Protein AF-A0A564YIM7-F1 (afdb_monomer_lite)

Sequence (352 aa):
MTEHQEQEQQQTVLVWHGPSPYLSLKIRPSIPTDAFWNLPVVYARRDLSQEVEDDGVYEIPLLLAAPMYVLLKKHEADLAKDATDGSFISEIEFPTRMKPSRTRNLDYIYNRLKDAPTLKACEAILHPLPTRLVFEVLVLIVQQMRLNFKMSSALTEFMIKVDFSAPYLWNSAAGRENEFKKYAEDRNLSEDDLIIRLSNKVADIWAVDLENTVEKPTEKLMFRFIMANLTRIVGSYFRALNNQFQNDRYLSIKVNKDPNSRTNSRMQVLGLKFGRFLVTLDEGCLKNKFKESESFYHYQHTLPANVIKSLLLLNTPEMFKPSPKTAEYIFHDKEGCNFENPECVCQHKNME

Foldseek 3Di:
DDDDDDDDPPPPPPDDPDDDPDQPPPCDPDQDLVLLLPDFQQELDPLCFPPPPDDNSAPADLLQSLLLNLLLVQQVVLCVPPQLCSHVLLVDDDDLPCPVPPDPDLVVLSVQSSPQPGSVSNCVSPVVDPSNSSVVNNLVVLQVVLLAQEADLVLLVLLLQDFLLALPCRPVVLVDDDPLVCVCVVVVHDPVLSVQLSLLLNLVSLLVSLVPTPGDSNSSRNLLHVLLSLLVSLQSSLCSVCVPDDPDLQSLSVVSNDCPDPSVVSLLSVLSSNQSRSHAYDLVSLCVSPNVDPVSVVCRRRSSSSSSSSSSSSSQSLSSRSNRDSVRRRDWPDPPPVVPDCPTSNNPSPPD

Organism: Hymenolepis diminuta (NCBI:txid6216)

Secondary structure (DSSP, 8-state):
-----------------SSPP------PPPPPHHHHTTPPP----TTTTS--SS-------HHHHHHHHHHHHHHHHHHHHHGGGGSGGGG----SS----S-TTHHHHHHHHHT--SHHHHHHHHTTS-HHHHHHHHHHHHHHH---EEPPHHHHHHHHH--TT-TTS--GGG--S-HHHHHHHHTT--HHHHHHHHHHHHHHHHHHHHHHSSS-HHHHHHHHHHHHHHHHHHHHHHHHH-TTS-S-TTHHHHHH--TTSHHHHHHHHHHHHHHHHHEE--HHHHHHHH-SSHHHHHHHHHHHHHHHHHHHHTT-GGGGSSS--HHHHS--SSTT-TTT-TTSTTT-----

Structure (mmCIF, N/CA/C/O backbone):
data_AF-A0A564YIM7-F1
#
_entry.id   AF-A0A564YIM7-F1
#
loop_
_atom_site.group_PDB
_atom_site.id
_atom_site.type_symbol
_atom_site.label_atom_id
_atom_site.label_alt_id
_atom_site.label_comp_id
_atom_site.label_asym_id
_atom_site.label_entity_id
_atom_site.label_seq_id
_atom_site.pdbx_PDB_ins_code
_atom_site.Cartn_x
_atom_site.Cartn_y
_atom_site.Cartn_z
_atom_site.occupancy
_atom_site.B_iso_or_equiv
_atom_site.auth_seq_id
_atom_site.auth_comp_id
_atom_site.auth_asym_id
_atom_site.auth_atom_id
_atom_site.pdbx_PDB_model_num
ATOM 1 N N . MET A 1 1 ? 2.217 61.325 -23.313 1.00 34.97 1 MET A N 1
ATOM 2 C CA . MET A 1 1 ? 1.254 60.686 -24.226 1.00 34.97 1 MET A CA 1
ATOM 3 C C . MET A 1 1 ? 1.890 59.391 -24.680 1.00 34.97 1 MET A C 1
ATOM 5 O O . MET A 1 1 ? 2.863 59.452 -25.415 1.00 34.97 1 MET A O 1
ATOM 9 N N . THR A 1 2 ? 1.649 58.330 -23.905 1.00 35.31 2 THR A N 1
ATOM 10 C CA . THR A 1 2 ? 0.640 57.269 -24.176 1.00 35.31 2 THR A CA 1
ATOM 11 C C . THR A 1 2 ? 1.278 56.209 -25.077 1.00 35.31 2 THR A C 1
ATOM 13 O O . THR A 1 2 ? 1.932 56.560 -26.044 1.00 35.31 2 THR A O 1
ATOM 16 N N . GLU A 1 3 ? 1.191 54.908 -24.856 1.00 31.69 3 GLU A N 1
ATOM 17 C CA . GLU A 1 3 ? 0.488 54.084 -23.879 1.00 31.69 3 GLU A CA 1
ATOM 18 C C . GLU A 1 3 ? 0.987 52.649 -24.103 1.00 31.69 3 GLU A C 1
ATOM 20 O O . GLU A 1 3 ? 1.485 52.307 -25.177 1.00 31.69 3 GLU A O 1
ATOM 25 N N . HIS A 1 4 ? 0.845 51.826 -23.073 1.00 37.69 4 HIS A N 1
ATOM 26 C CA . HIS A 1 4 ? 0.956 50.377 -23.127 1.00 37.69 4 HIS A CA 1
ATOM 27 C C . HIS A 1 4 ? 0.117 49.765 -24.258 1.00 37.69 4 HIS A C 1
ATOM 29 O O . HIS A 1 4 ? -1.068 50.061 -24.365 1.00 37.69 4 HIS A O 1
ATOM 35 N N . GLN A 1 5 ? 0.687 48.814 -25.001 1.00 32.72 5 GLN A N 1
ATOM 36 C CA . GLN A 1 5 ? -0.088 47.681 -25.507 1.00 32.72 5 GLN A CA 1
ATOM 37 C C . GLN A 1 5 ? 0.659 46.384 -25.209 1.00 32.72 5 GLN A C 1
ATOM 39 O O . GLN A 1 5 ? 1.653 46.025 -25.838 1.00 32.72 5 GLN A O 1
ATOM 44 N N . GLU A 1 6 ? 0.156 45.735 -24.165 1.00 37.31 6 GLU A N 1
ATOM 45 C CA . GLU A 1 6 ? 0.316 44.328 -23.845 1.00 37.31 6 GLU A CA 1
ATOM 46 C C . GLU A 1 6 ? -0.056 43.492 -25.075 1.00 37.31 6 GLU A C 1
ATOM 48 O O . GLU A 1 6 ? -1.166 43.593 -25.594 1.00 37.31 6 GLU A O 1
ATOM 53 N N . GLN A 1 7 ? 0.858 42.645 -25.545 1.00 35.22 7 GLN A N 1
ATOM 54 C CA . GLN A 1 7 ? 0.460 41.469 -26.309 1.00 35.22 7 GLN A CA 1
ATOM 55 C C . GLN A 1 7 ? 0.543 40.270 -25.378 1.00 35.22 7 GLN A C 1
ATOM 57 O O . GLN A 1 7 ? 1.609 39.711 -25.118 1.00 35.22 7 GLN A O 1
ATOM 62 N N . GLU A 1 8 ? -0.631 39.934 -24.848 1.00 34.69 8 GLU A N 1
ATOM 63 C CA . GLU A 1 8 ? -0.958 38.675 -24.204 1.00 34.69 8 GLU A CA 1
ATOM 64 C C . GLU A 1 8 ? -0.429 37.505 -25.046 1.00 34.69 8 GLU A C 1
ATOM 66 O O . GLU A 1 8 ? -0.931 37.204 -26.131 1.00 34.69 8 GLU A O 1
ATOM 71 N N . GLN A 1 9 ? 0.572 36.791 -24.530 1.00 34.12 9 GLN A N 1
ATOM 72 C CA . GLN A 1 9 ? 0.768 35.401 -24.921 1.00 34.12 9 GLN A CA 1
ATOM 73 C C . GLN A 1 9 ? -0.409 34.609 -24.357 1.00 34.12 9 GLN A C 1
ATOM 75 O O . GLN A 1 9 ? -0.378 34.147 -23.216 1.00 34.12 9 GLN A O 1
ATOM 80 N N . GLN A 1 10 ? -1.458 34.460 -25.165 1.00 32.41 10 GLN A N 1
ATOM 81 C CA . GLN A 1 10 ? -2.468 33.434 -24.956 1.00 32.41 10 GLN A CA 1
ATOM 82 C C . GLN A 1 10 ? -1.756 32.078 -24.894 1.00 32.41 10 GLN A C 1
ATOM 84 O O . GLN A 1 10 ? -1.351 31.510 -25.911 1.00 32.41 10 GLN A O 1
ATOM 89 N N . GLN A 1 11 ? -1.591 31.560 -23.675 1.00 31.98 11 GLN A N 1
ATOM 90 C CA . GLN A 1 11 ? -1.390 30.140 -23.436 1.00 31.98 11 GLN A CA 1
ATOM 91 C C . GLN A 1 11 ? -2.581 29.417 -24.056 1.00 31.98 11 GLN A C 1
ATOM 93 O O . GLN A 1 11 ? -3.671 29.357 -23.490 1.00 31.98 11 GLN A O 1
ATOM 98 N N . THR A 1 12 ? -2.368 28.871 -25.245 1.00 28.47 12 THR A N 1
ATOM 99 C CA . THR A 1 12 ? -3.254 27.877 -25.829 1.00 28.47 12 THR A CA 1
ATOM 100 C C . THR A 1 12 ? -3.159 26.634 -24.952 1.00 28.47 12 THR A C 1
ATOM 102 O O . THR A 1 12 ? -2.290 25.780 -25.111 1.00 28.47 12 THR A O 1
ATOM 105 N N . VAL A 1 13 ? -4.045 26.558 -23.959 1.00 31.33 13 VAL A N 1
ATOM 106 C CA . VAL A 1 13 ? -4.365 25.308 -23.279 1.00 31.33 13 VAL A CA 1
ATOM 107 C C . VAL A 1 13 ? -4.901 24.387 -24.367 1.00 31.33 13 VAL A C 1
ATOM 109 O O . VAL A 1 13 ? -5.975 24.624 -24.914 1.00 31.33 13 VAL A O 1
ATOM 112 N N . LEU A 1 14 ? -4.121 23.371 -24.735 1.00 31.34 14 LEU A N 1
ATOM 113 C CA . LEU A 1 14 ? -4.560 22.315 -25.641 1.00 31.34 14 LEU A CA 1
ATOM 114 C C . LEU A 1 14 ? -5.671 21.518 -24.944 1.00 31.34 14 LEU A C 1
ATOM 116 O O . LEU A 1 14 ? -5.421 20.518 -24.273 1.00 31.34 14 LEU A O 1
ATOM 120 N N . VAL A 1 15 ? -6.906 21.997 -25.076 1.00 40.09 15 VAL A N 1
ATOM 121 C CA . VAL A 1 15 ? -8.116 21.256 -24.732 1.00 40.09 15 VAL A CA 1
ATOM 122 C C . VAL A 1 15 ? -8.378 20.286 -25.879 1.00 40.09 15 VAL A C 1
ATOM 124 O O . VAL A 1 15 ? -8.601 20.684 -27.021 1.00 40.09 15 VAL A O 1
ATOM 127 N N . TRP A 1 16 ? -8.295 18.990 -25.592 1.00 36.53 16 TRP A N 1
ATOM 128 C CA . TRP A 1 16 ? -8.628 17.952 -26.562 1.00 36.53 16 TRP A CA 1
ATOM 129 C C . TRP A 1 16 ? -10.138 17.972 -26.838 1.00 36.53 16 TRP A C 1
ATOM 131 O O . TRP A 1 16 ? -10.935 17.750 -25.930 1.00 36.53 16 TRP A O 1
ATOM 141 N N . HIS A 1 17 ? -10.525 18.235 -28.090 1.00 34.53 17 HIS A N 1
ATOM 142 C CA . HIS A 1 17 ? -11.925 18.297 -28.541 1.00 34.53 17 HIS A CA 1
ATOM 143 C C . HIS A 1 17 ? -12.407 17.018 -29.257 1.00 34.53 17 HIS A C 1
ATOM 145 O O . HIS A 1 17 ? -13.494 17.001 -29.828 1.00 34.53 17 HIS A O 1
ATOM 151 N N . GLY A 1 18 ? -11.613 15.943 -29.245 1.00 32.84 18 GLY A N 1
ATOM 152 C CA . GLY A 1 18 ? -12.014 14.645 -29.794 1.00 32.84 18 GLY A CA 1
ATOM 153 C C . GLY A 1 18 ? -12.708 13.751 -28.757 1.00 32.84 18 GLY A C 1
ATOM 154 O O . GLY A 1 18 ? -12.536 13.970 -27.554 1.00 32.84 18 GLY A O 1
ATOM 155 N N . PRO A 1 19 ? -13.447 12.705 -29.182 1.00 32.75 19 PRO A N 1
ATOM 156 C CA . PRO A 1 19 ? -13.881 11.654 -28.263 1.00 32.75 19 PRO A CA 1
ATOM 157 C C . PRO A 1 19 ? -12.663 11.075 -27.525 1.00 32.75 19 PRO A C 1
ATOM 159 O O . PRO A 1 19 ? -11.558 11.044 -28.079 1.00 32.75 19 PRO A O 1
ATOM 162 N N . SER A 1 20 ? -12.861 10.664 -26.265 1.00 36.16 20 SER A N 1
ATOM 163 C CA . SER A 1 20 ? -11.789 10.153 -25.399 1.00 36.16 20 SER A CA 1
ATOM 164 C C . SER A 1 20 ? -10.972 9.105 -26.163 1.00 36.16 20 SER A C 1
ATOM 166 O O . SER A 1 20 ? -11.573 8.149 -26.665 1.00 36.16 20 SER A O 1
ATOM 168 N N . PRO A 1 21 ? -9.650 9.289 -26.346 1.00 29.39 21 PRO A N 1
ATOM 169 C CA . PRO A 1 21 ? -8.869 8.391 -27.177 1.00 29.39 21 PRO A CA 1
ATOM 170 C C . PRO A 1 21 ? -8.957 6.988 -26.586 1.00 29.39 21 PRO A C 1
ATOM 172 O O . PRO A 1 21 ? -8.581 6.760 -25.435 1.00 29.39 21 PRO A O 1
ATOM 175 N N . TYR A 1 22 ? -9.496 6.073 -27.391 1.00 28.47 22 TYR A N 1
ATOM 176 C CA . TYR A 1 22 ? -9.640 4.666 -27.065 1.00 28.47 22 TYR A CA 1
ATOM 177 C C . TYR A 1 22 ? -8.305 4.139 -26.537 1.00 28.47 22 TYR A C 1
ATOM 179 O O . TYR A 1 22 ? -7.309 4.061 -27.258 1.00 28.47 22 TYR A O 1
ATOM 187 N N . LEU A 1 23 ? -8.300 3.768 -25.254 1.00 33.97 23 LEU A N 1
ATOM 188 C CA . LEU A 1 23 ? -7.385 2.763 -24.742 1.00 33.97 23 LEU A CA 1
ATOM 189 C C . LEU A 1 23 ? -7.495 1.602 -25.726 1.00 33.97 23 LEU A C 1
ATOM 191 O O . LEU A 1 23 ? -8.591 1.078 -25.914 1.00 33.97 23 LEU A O 1
ATOM 195 N N . SER A 1 24 ? -6.402 1.207 -26.372 1.00 28.64 24 SER A N 1
ATOM 196 C CA . SER A 1 24 ? -6.330 -0.075 -27.073 1.00 28.64 24 SER A CA 1
ATOM 197 C C . SER A 1 24 ? -6.367 -1.210 -26.033 1.00 28.64 24 SER A C 1
ATOM 199 O O . SER A 1 24 ? -5.442 -2.002 -25.884 1.00 28.64 24 SER A O 1
ATOM 201 N N . LEU A 1 25 ? -7.463 -1.281 -25.284 1.00 34.91 25 LEU A N 1
ATOM 202 C CA . LEU A 1 25 ? -8.084 -2.520 -24.894 1.00 34.91 25 LEU A CA 1
ATOM 203 C C . LEU A 1 25 ? -8.567 -3.101 -26.224 1.00 34.91 25 LEU A C 1
ATOM 205 O O . LEU A 1 25 ? -9.608 -2.692 -26.737 1.00 34.91 25 LEU A O 1
ATOM 209 N N . LYS A 1 26 ? -7.839 -4.063 -26.810 1.00 30.83 26 LYS A N 1
ATOM 210 C CA . LYS A 1 26 ? -8.575 -5.103 -27.544 1.00 30.83 26 LYS A CA 1
ATOM 211 C C . LYS A 1 26 ? -9.697 -5.495 -26.589 1.00 30.83 26 LYS A C 1
ATOM 213 O O . LYS A 1 26 ? -9.379 -5.793 -25.440 1.00 30.83 26 LYS A O 1
ATOM 218 N N . ILE A 1 27 ? -10.953 -5.348 -27.007 1.00 33.84 27 ILE A N 1
ATOM 219 C CA . ILE A 1 27 ? -12.130 -5.649 -26.188 1.00 33.84 27 ILE A CA 1
ATOM 220 C C . ILE A 1 27 ? -11.974 -7.107 -25.754 1.00 33.84 27 ILE A C 1
ATOM 222 O O . ILE A 1 27 ? -12.271 -8.026 -26.510 1.00 33.84 27 ILE A O 1
ATOM 226 N N . ARG A 1 28 ? -11.373 -7.309 -24.582 1.00 37.84 28 ARG A N 1
ATOM 227 C CA . ARG A 1 28 ? -11.310 -8.594 -23.911 1.00 37.84 28 ARG A CA 1
ATOM 228 C C . ARG A 1 28 ? -12.638 -8.711 -23.172 1.00 37.84 28 ARG A C 1
ATOM 230 O O . ARG A 1 28 ? -13.113 -7.695 -22.653 1.00 37.84 28 ARG A O 1
ATOM 237 N N . PRO A 1 29 ? -13.277 -9.885 -23.183 1.00 34.62 29 PRO A N 1
ATOM 238 C CA . PRO A 1 29 ? -14.488 -10.083 -22.408 1.00 34.62 29 PRO A CA 1
ATOM 239 C C . PRO A 1 29 ? -14.178 -9.723 -20.955 1.00 34.62 29 PRO A C 1
ATOM 241 O O . PRO A 1 29 ? -13.203 -10.219 -20.397 1.00 34.62 29 PRO A O 1
ATOM 244 N N . SER A 1 30 ? -14.975 -8.815 -20.390 1.00 43.97 30 SER A N 1
ATOM 245 C CA . SER A 1 30 ? -14.906 -8.461 -18.974 1.00 43.97 30 SER A CA 1
ATOM 246 C C . SER A 1 30 ? -14.926 -9.736 -18.142 1.00 43.97 30 SER A C 1
ATOM 248 O O . SER A 1 30 ? -15.814 -10.560 -18.381 1.00 43.97 30 SER A O 1
ATOM 250 N N . ILE A 1 31 ? -14.011 -9.885 -17.178 1.00 43.56 31 ILE A N 1
ATOM 251 C CA . ILE A 1 31 ? -14.048 -10.987 -16.208 1.00 43.56 31 ILE A CA 1
ATOM 252 C C . ILE A 1 31 ? -15.477 -11.072 -15.648 1.00 43.56 31 ILE A C 1
ATOM 254 O O . ILE A 1 31 ? -15.945 -10.113 -15.021 1.00 43.56 31 ILE A O 1
ATOM 258 N N . PRO A 1 32 ? -16.189 -12.187 -15.877 1.00 47.44 32 PRO A N 1
ATOM 259 C CA . PRO A 1 32 ? -17.482 -12.417 -15.258 1.00 47.44 32 PRO A CA 1
ATOM 260 C C . PRO A 1 32 ? -17.338 -12.325 -13.735 1.00 47.44 32 PRO A C 1
ATOM 262 O O . PRO A 1 32 ? -16.362 -12.820 -13.168 1.00 47.44 32 PRO A O 1
ATOM 265 N N . THR A 1 33 ? -18.268 -11.650 -13.057 1.00 47.94 33 THR A N 1
ATOM 266 C CA . THR A 1 33 ? -18.184 -11.387 -11.609 1.00 47.94 33 THR A CA 1
ATOM 267 C C . THR A 1 33 ? -17.934 -12.664 -10.795 1.00 47.94 33 THR A C 1
ATOM 269 O O . THR A 1 33 ? -17.205 -12.635 -9.814 1.00 47.94 33 THR A O 1
ATOM 272 N N . ASP A 1 34 ? -18.484 -13.797 -11.220 1.00 43.62 34 ASP A N 1
ATOM 273 C CA . ASP A 1 34 ? -18.288 -15.135 -10.656 1.00 43.62 34 ASP A CA 1
ATOM 274 C C . ASP A 1 34 ? -16.859 -15.685 -10.824 1.00 43.62 34 ASP A C 1
ATOM 276 O O . ASP A 1 34 ? -16.342 -16.341 -9.917 1.00 43.62 34 ASP A O 1
ATOM 280 N N . ALA A 1 35 ? -16.179 -15.373 -11.929 1.00 46.78 35 ALA A N 1
ATOM 281 C CA . ALA A 1 35 ? -14.782 -15.747 -12.152 1.00 46.78 35 ALA A CA 1
ATOM 282 C C . ALA A 1 35 ? -13.805 -14.866 -11.354 1.00 46.78 35 ALA A C 1
ATOM 284 O O . ALA A 1 35 ? -12.759 -15.351 -10.923 1.00 46.78 35 ALA A O 1
ATOM 285 N N . PHE A 1 36 ? -14.161 -13.601 -11.095 1.00 49.66 36 PHE A N 1
ATOM 286 C CA . PHE A 1 36 ? -13.346 -12.671 -10.305 1.00 49.66 36 PHE A CA 1
ATOM 287 C C . PHE A 1 36 ? -13.064 -13.199 -8.892 1.00 49.66 36 PHE A C 1
ATOM 289 O O . PHE A 1 36 ? -11.928 -13.140 -8.428 1.00 49.66 36 PHE A O 1
ATOM 296 N N . TRP A 1 37 ? -14.066 -13.760 -8.210 1.00 51.56 37 TRP A N 1
ATOM 297 C CA . TRP A 1 37 ? -13.937 -14.187 -6.810 1.00 51.56 37 TRP A CA 1
ATOM 298 C C . TRP A 1 37 ? -12.995 -15.381 -6.598 1.00 51.56 37 TRP A C 1
ATOM 300 O O . TRP A 1 37 ? -12.464 -15.549 -5.504 1.00 51.56 37 TRP A O 1
ATOM 310 N N . ASN A 1 38 ? -12.730 -16.174 -7.638 1.00 52.00 38 ASN A N 1
ATOM 311 C CA . ASN A 1 38 ? -11.876 -17.365 -7.560 1.00 52.00 38 ASN A CA 1
ATOM 312 C C . ASN A 1 38 ? -10.395 -17.088 -7.873 1.00 52.00 38 ASN A C 1
ATOM 314 O O . ASN A 1 38 ? -9.576 -18.008 -7.912 1.00 52.00 38 ASN A O 1
ATOM 318 N N . LEU A 1 39 ? -10.035 -15.828 -8.113 1.00 51.75 39 LEU A N 1
ATOM 319 C CA . LEU A 1 39 ? -8.690 -15.445 -8.524 1.00 51.75 39 LEU A CA 1
ATOM 320 C C . LEU A 1 39 ? -7.683 -15.496 -7.341 1.00 51.75 39 LEU A C 1
ATOM 322 O O . LEU A 1 39 ? -7.980 -14.989 -6.257 1.00 51.75 39 LEU A O 1
ATOM 326 N N . PRO A 1 40 ? -6.465 -16.056 -7.519 1.00 52.56 40 PRO A N 1
ATOM 327 C CA . PRO A 1 40 ? -5.392 -15.996 -6.513 1.00 52.56 40 PRO A CA 1
ATOM 328 C C . PRO A 1 40 ? -4.837 -14.574 -6.293 1.00 52.56 40 PRO A C 1
ATOM 330 O O . PRO A 1 40 ? -5.070 -13.687 -7.116 1.00 52.56 40 PRO A O 1
ATOM 333 N N . VAL A 1 41 ? -4.024 -14.362 -5.236 1.00 55.16 41 VAL A N 1
ATOM 334 C CA . VAL A 1 41 ? -3.275 -13.095 -5.038 1.00 55.16 41 VAL A CA 1
ATOM 335 C C . VAL A 1 41 ? -2.476 -12.761 -6.297 1.00 55.16 41 VAL A C 1
ATOM 337 O O . VAL A 1 41 ? -1.642 -13.554 -6.741 1.00 55.16 41 VAL A O 1
ATOM 340 N N . VAL A 1 42 ? -2.682 -11.559 -6.830 1.00 59.97 42 VAL A N 1
ATOM 341 C CA . VAL A 1 42 ? -2.030 -11.113 -8.064 1.00 59.97 42 VAL A CA 1
ATOM 342 C C . VAL A 1 42 ? -0.654 -10.520 -7.745 1.00 59.97 42 VAL A C 1
ATOM 344 O O . VAL A 1 42 ? -0.492 -9.316 -7.550 1.00 59.97 42 VAL A O 1
ATOM 347 N N . TYR A 1 43 ? 0.364 -11.374 -7.656 1.00 57.91 43 TYR A N 1
ATOM 348 C CA . TYR A 1 43 ? 1.757 -10.933 -7.529 1.00 57.91 43 TYR A CA 1
ATOM 349 C C . TYR A 1 43 ? 2.363 -10.663 -8.896 1.00 57.91 43 TYR A C 1
ATOM 351 O O . TYR A 1 43 ? 2.240 -11.507 -9.773 1.00 57.91 43 TYR A O 1
ATOM 359 N N . ALA A 1 44 ? 3.110 -9.570 -9.052 1.00 54.69 44 ALA A N 1
ATOM 360 C CA . ALA A 1 44 ? 3.901 -9.299 -10.244 1.00 54.69 44 ALA A CA 1
ATOM 361 C C . ALA A 1 44 ? 4.902 -10.444 -10.478 1.00 54.69 44 ALA A C 1
ATOM 363 O O . ALA A 1 44 ? 5.907 -10.577 -9.777 1.00 54.69 44 ALA A O 1
ATOM 364 N N . ARG A 1 45 ? 4.606 -11.299 -11.458 1.00 56.03 45 ARG A N 1
ATOM 365 C CA . ARG A 1 45 ? 5.433 -12.434 -11.867 1.00 56.03 45 ARG A CA 1
ATOM 366 C C . ARG A 1 45 ? 5.510 -12.502 -13.396 1.00 56.03 45 ARG A C 1
ATOM 368 O O . ARG A 1 45 ? 4.732 -11.860 -14.104 1.00 56.03 45 ARG A O 1
ATOM 375 N N . ARG A 1 46 ? 6.472 -13.272 -13.904 1.00 41.88 46 ARG A N 1
ATOM 376 C CA . ARG A 1 46 ? 6.787 -13.392 -15.343 1.00 41.88 46 ARG A CA 1
ATOM 377 C C . ARG A 1 46 ? 5.645 -14.021 -16.167 1.00 41.88 46 ARG A C 1
ATOM 379 O O . ARG A 1 46 ? 5.587 -13.867 -17.377 1.00 41.88 46 ARG A O 1
ATOM 386 N N . ASP A 1 47 ? 4.745 -14.714 -15.490 1.00 38.25 47 ASP A N 1
ATOM 387 C CA . ASP A 1 47 ? 3.552 -15.418 -15.965 1.00 38.25 47 ASP A CA 1
ATOM 388 C C . ASP A 1 47 ? 2.313 -14.509 -16.079 1.00 38.25 47 ASP A C 1
ATOM 390 O O . ASP A 1 47 ? 1.444 -14.778 -16.896 1.00 38.25 47 ASP A O 1
ATOM 394 N N . LEU A 1 48 ? 2.269 -13.361 -15.388 1.00 46.69 48 LEU A N 1
ATOM 395 C CA . LEU A 1 48 ? 1.238 -12.322 -15.612 1.00 46.69 48 LEU A CA 1
ATOM 396 C C . LEU A 1 48 ? 1.428 -11.531 -16.912 1.00 46.69 48 LEU A C 1
ATOM 398 O O . LEU A 1 48 ? 0.660 -10.626 -17.227 1.00 46.69 48 LEU A O 1
ATOM 402 N N . SER A 1 49 ? 2.529 -11.791 -17.601 1.00 41.06 49 SER A N 1
ATOM 403 C CA . SER A 1 49 ? 3.112 -10.888 -18.584 1.00 41.06 49 SER A CA 1
ATOM 404 C C . SER A 1 49 ? 3.520 -11.596 -19.873 1.00 41.06 49 SER A C 1
ATOM 406 O O . SER A 1 49 ? 4.105 -10.984 -20.770 1.00 41.06 49 SER A O 1
ATOM 408 N N . GLN A 1 50 ? 3.139 -12.867 -20.002 1.00 34.00 50 GLN A N 1
ATOM 409 C CA . GLN A 1 50 ? 2.966 -13.459 -21.313 1.00 34.00 50 GLN A CA 1
ATOM 410 C C . GLN A 1 50 ? 1.757 -12.775 -21.965 1.00 34.00 50 GLN A C 1
ATOM 412 O O . GLN A 1 50 ? 0.691 -12.655 -21.358 1.00 34.00 50 GLN A O 1
ATOM 417 N N . GLU A 1 51 ? 1.910 -12.316 -23.208 1.00 39.31 51 GLU A N 1
ATOM 418 C CA . GLU A 1 51 ? 0.783 -12.400 -24.131 1.00 39.31 51 GLU A CA 1
ATOM 419 C C . GLU A 1 51 ? 0.436 -13.885 -24.181 1.00 39.31 51 GLU A C 1
ATOM 421 O O . GLU A 1 51 ? 1.060 -14.649 -24.911 1.00 39.31 51 GLU A O 1
ATOM 426 N N . VAL A 1 52 ? -0.449 -14.326 -23.290 1.00 40.09 52 VAL A N 1
ATOM 427 C CA . VAL A 1 52 ? -1.014 -15.656 -23.405 1.00 40.09 52 VAL A CA 1
ATOM 428 C C . VAL A 1 52 ? -1.988 -15.522 -24.565 1.00 40.09 52 VAL A C 1
ATOM 430 O O . VAL A 1 52 ? -3.075 -14.956 -24.425 1.00 40.09 52 VAL A O 1
ATOM 433 N N . GLU A 1 53 ? -1.523 -15.903 -25.752 1.00 34.53 53 GLU A N 1
ATOM 434 C CA . GLU A 1 53 ? -2.402 -16.551 -26.715 1.00 34.53 53 GLU A CA 1
ATOM 435 C C . GLU A 1 53 ? -3.108 -17.661 -25.919 1.00 34.53 53 GLU A C 1
ATOM 437 O O . GLU A 1 53 ? -2.480 -18.642 -25.538 1.00 34.53 53 GLU A O 1
ATOM 442 N N . ASP A 1 54 ? -4.362 -17.392 -25.555 1.00 33.81 54 ASP A N 1
ATOM 443 C CA . ASP A 1 54 ? -5.294 -18.240 -24.805 1.00 33.81 54 ASP A CA 1
ATOM 444 C C . ASP A 1 54 ? -5.018 -18.420 -23.286 1.00 33.81 54 ASP A C 1
ATOM 446 O O . ASP A 1 54 ? -4.174 -19.194 -22.852 1.00 33.81 54 ASP A O 1
ATOM 450 N N . ASP A 1 55 ? -5.818 -17.725 -22.459 1.00 31.92 55 ASP A N 1
ATOM 451 C CA . ASP A 1 55 ? -6.035 -17.958 -21.010 1.00 31.92 55 ASP A CA 1
ATOM 452 C C . ASP A 1 55 ? -5.071 -17.345 -19.967 1.00 31.92 55 ASP A C 1
ATOM 454 O O . ASP A 1 55 ? -4.757 -17.929 -18.927 1.00 31.92 55 ASP A O 1
ATOM 458 N N . GLY A 1 56 ? -4.692 -16.076 -20.141 1.00 37.81 56 GLY A N 1
ATOM 459 C CA . GLY A 1 56 ? -4.168 -15.264 -19.034 1.00 37.81 56 GLY A CA 1
ATOM 460 C C . GLY A 1 56 ? -5.270 -14.851 -18.044 1.00 37.81 56 GLY A C 1
ATOM 461 O O . GLY A 1 56 ? -6.066 -13.966 -18.340 1.00 37.81 56 GLY A O 1
ATOM 462 N N . VAL A 1 57 ? -5.274 -15.438 -16.845 1.00 45.78 57 VAL A N 1
ATOM 463 C CA . VAL A 1 57 ? -6.295 -15.315 -15.774 1.00 45.78 57 VAL A CA 1
ATOM 464 C C . VAL A 1 57 ? -6.510 -13.883 -15.211 1.00 45.78 57 VAL A C 1
ATOM 466 O O . VAL A 1 57 ? -7.422 -13.660 -14.419 1.00 45.78 57 VAL A O 1
ATOM 469 N N . TYR A 1 58 ? -5.721 -12.875 -15.612 1.00 52.44 58 TYR A N 1
ATOM 470 C CA . TYR A 1 58 ? -5.714 -11.553 -14.962 1.00 52.44 58 TYR A CA 1
ATOM 471 C C . TYR A 1 58 ? -5.748 -10.361 -15.939 1.00 52.44 58 TYR A C 1
ATOM 473 O O . TYR A 1 58 ? -4.858 -10.187 -16.768 1.00 52.44 58 TYR A O 1
ATOM 481 N N . GLU A 1 59 ? -6.728 -9.466 -15.770 1.00 64.50 59 GLU A N 1
ATOM 482 C CA . GLU A 1 59 ? -6.925 -8.210 -16.528 1.00 64.50 59 GLU A CA 1
ATOM 483 C C . GLU A 1 59 ? -5.975 -7.054 -16.125 1.00 64.50 59 GLU A C 1
ATOM 485 O O . GLU A 1 59 ? -6.324 -5.880 -16.257 1.00 64.50 59 GLU A O 1
ATOM 490 N N . ILE A 1 60 ? -4.770 -7.319 -15.606 1.00 75.12 60 ILE A N 1
ATOM 491 C CA . ILE A 1 60 ? -3.860 -6.221 -15.229 1.00 75.12 60 ILE A CA 1
ATOM 492 C C . ILE A 1 60 ? -3.212 -5.622 -16.489 1.00 75.12 60 ILE A C 1
ATOM 494 O O . ILE A 1 60 ? -2.529 -6.345 -17.217 1.00 75.12 60 ILE A O 1
ATOM 498 N N . PRO A 1 61 ? -3.346 -4.305 -16.750 1.00 80.00 61 PRO A N 1
ATOM 499 C CA . PRO A 1 61 ? -2.714 -3.683 -17.906 1.00 80.00 61 PRO A CA 1
ATOM 500 C C . PRO A 1 61 ? -1.193 -3.826 -17.860 1.00 80.00 61 PRO A C 1
ATOM 502 O O . PRO A 1 61 ? -0.568 -3.575 -16.827 1.00 80.00 61 PRO A O 1
ATOM 505 N N . LEU A 1 62 ? -0.580 -4.132 -19.005 1.00 79.88 62 LEU A N 1
ATOM 506 C CA . LEU A 1 62 ? 0.874 -4.252 -19.129 1.00 79.88 62 LEU A CA 1
ATOM 507 C C . LEU A 1 62 ? 1.609 -2.987 -18.657 1.00 79.88 62 LEU A C 1
ATOM 509 O O . LEU A 1 62 ? 2.644 -3.080 -17.997 1.00 79.88 62 LEU A O 1
ATOM 513 N N . LEU A 1 63 ? 1.017 -1.819 -18.932 1.00 85.56 63 LEU A N 1
ATOM 514 C CA . LEU A 1 63 ? 1.497 -0.513 -18.483 1.00 85.56 63 LEU A CA 1
ATOM 515 C C . LEU A 1 63 ? 1.693 -0.451 -16.961 1.00 85.56 63 LEU A C 1
ATOM 517 O O . LEU A 1 63 ? 2.586 0.248 -16.505 1.00 85.56 63 LEU A O 1
ATOM 521 N N . LEU A 1 64 ? 0.903 -1.194 -16.182 1.00 86.81 64 LEU A N 1
ATOM 522 C CA . LEU A 1 64 ? 1.029 -1.297 -14.729 1.00 86.81 64 LEU A CA 1
ATOM 523 C C . LEU A 1 64 ? 1.874 -2.512 -14.305 1.00 86.81 64 LEU A C 1
ATOM 525 O O . LEU A 1 64 ? 2.733 -2.397 -13.427 1.00 86.81 64 LEU A O 1
ATOM 529 N N . ALA A 1 65 ? 1.649 -3.672 -14.930 1.00 84.25 65 ALA A N 1
ATOM 530 C CA . ALA A 1 65 ? 2.307 -4.923 -14.559 1.00 84.25 65 ALA A CA 1
ATOM 531 C C . ALA A 1 65 ? 3.826 -4.890 -14.783 1.00 84.25 65 ALA A C 1
ATOM 533 O O . ALA A 1 65 ? 4.584 -5.322 -13.912 1.00 84.25 65 ALA A O 1
ATOM 534 N N . ALA A 1 66 ? 4.287 -4.361 -15.922 1.00 85.88 66 ALA A N 1
ATOM 535 C CA . ALA A 1 66 ? 5.702 -4.390 -16.282 1.00 85.88 66 ALA A CA 1
ATOM 536 C C . ALA A 1 66 ? 6.579 -3.504 -15.372 1.00 85.88 66 ALA A C 1
ATOM 538 O O . ALA A 1 66 ? 7.580 -4.013 -14.858 1.00 85.88 66 ALA A O 1
ATOM 539 N N . PRO A 1 67 ? 6.226 -2.233 -15.079 1.00 91.38 67 PRO A N 1
ATOM 540 C CA . PRO A 1 67 ? 6.968 -1.425 -14.108 1.00 91.38 67 PRO A CA 1
ATOM 541 C C . PRO A 1 67 ? 7.003 -2.042 -12.714 1.00 91.38 67 PRO A C 1
ATOM 543 O O . PRO A 1 67 ? 8.062 -2.044 -12.093 1.00 91.38 67 PRO A O 1
ATOM 546 N N . MET A 1 68 ? 5.890 -2.617 -12.242 1.00 92.50 68 MET A N 1
ATOM 547 C CA . MET A 1 68 ? 5.850 -3.291 -10.942 1.00 92.50 68 MET A CA 1
ATOM 548 C C . MET A 1 68 ? 6.786 -4.507 -10.903 1.00 92.50 68 MET A C 1
ATOM 550 O O . MET A 1 68 ? 7.552 -4.669 -9.953 1.00 92.50 68 MET A O 1
ATOM 554 N N . TYR A 1 69 ? 6.769 -5.338 -11.949 1.00 87.88 69 TYR A N 1
ATOM 555 C CA . TYR A 1 69 ? 7.645 -6.504 -12.059 1.00 87.88 69 TYR A CA 1
ATOM 556 C C . TYR A 1 69 ? 9.128 -6.113 -12.060 1.00 87.88 69 TYR A C 1
ATOM 558 O O . TYR A 1 69 ? 9.921 -6.656 -11.285 1.00 87.88 69 TYR A O 1
ATOM 566 N N . VAL A 1 70 ? 9.509 -5.141 -12.898 1.00 90.81 70 VAL A N 1
ATOM 567 C CA . VAL A 1 70 ? 10.898 -4.669 -12.976 1.00 90.81 70 VAL A CA 1
ATOM 568 C C . VAL A 1 70 ? 11.327 -4.028 -11.658 1.00 90.81 70 VAL A C 1
ATOM 570 O O . VAL A 1 70 ? 12.439 -4.288 -11.202 1.00 90.81 70 VAL A O 1
ATOM 573 N N . LEU A 1 71 ? 10.455 -3.237 -11.024 1.00 93.88 71 LEU A N 1
ATOM 574 C CA . LEU A 1 71 ? 10.727 -2.619 -9.729 1.00 93.88 71 LEU A CA 1
ATOM 575 C C . LEU A 1 71 ? 11.018 -3.671 -8.658 1.00 93.88 71 LEU A C 1
ATOM 577 O O . LEU A 1 71 ? 12.042 -3.575 -7.987 1.00 93.88 71 LEU A O 1
ATOM 581 N N . LEU A 1 72 ? 10.156 -4.684 -8.531 1.00 91.19 72 LEU A N 1
ATOM 582 C CA . LEU A 1 72 ? 10.313 -5.759 -7.554 1.00 91.19 72 LEU A CA 1
ATOM 583 C C . LEU A 1 72 ? 11.632 -6.514 -7.764 1.00 91.19 72 LEU A C 1
ATOM 585 O O . LEU A 1 72 ? 12.411 -6.668 -6.828 1.00 91.19 72 LEU A O 1
ATOM 589 N N . LYS A 1 73 ? 11.917 -6.919 -9.008 1.00 89.88 73 LYS A N 1
ATOM 590 C CA . LYS A 1 73 ? 13.139 -7.656 -9.359 1.00 89.88 73 LYS A CA 1
ATOM 591 C C . LYS A 1 73 ? 14.403 -6.854 -9.056 1.00 89.88 73 LYS A C 1
ATOM 593 O O . LYS A 1 73 ? 15.372 -7.409 -8.546 1.00 89.88 73 LYS A O 1
ATOM 598 N N . LYS A 1 74 ? 14.410 -5.561 -9.394 1.00 93.31 74 LYS A N 1
ATOM 599 C CA . LYS A 1 74 ? 15.550 -4.684 -9.107 1.00 93.31 74 LYS A CA 1
ATOM 600 C C . LYS A 1 74 ? 15.707 -4.470 -7.604 1.00 93.31 74 LYS A C 1
ATOM 602 O O . LYS A 1 74 ? 16.796 -4.668 -7.095 1.00 93.31 74 LYS A O 1
ATOM 607 N N . HIS A 1 75 ? 14.619 -4.179 -6.894 1.00 92.38 75 HIS A N 1
ATOM 608 C CA . HIS A 1 75 ? 14.631 -4.000 -5.445 1.00 92.38 75 HIS A CA 1
ATOM 609 C C . HIS A 1 75 ? 15.181 -5.228 -4.702 1.00 92.38 75 HIS A C 1
ATOM 611 O O . HIS A 1 75 ? 16.048 -5.079 -3.850 1.00 92.38 75 HIS A O 1
ATOM 617 N N . GLU A 1 76 ? 14.730 -6.437 -5.045 1.00 89.88 76 GLU A N 1
ATOM 618 C CA . GLU A 1 76 ? 15.241 -7.676 -4.440 1.00 89.88 76 GLU A CA 1
ATOM 619 C C . GLU A 1 76 ? 16.731 -7.897 -4.759 1.00 89.88 76 GLU A C 1
ATOM 621 O O . GLU A 1 76 ? 17.493 -8.310 -3.886 1.00 89.88 76 GLU A O 1
ATOM 626 N N . ALA A 1 77 ? 17.166 -7.582 -5.984 1.00 90.12 77 ALA A N 1
ATOM 627 C CA . ALA A 1 77 ? 18.569 -7.690 -6.378 1.00 90.12 77 ALA A CA 1
ATOM 628 C C . ALA A 1 77 ? 19.468 -6.654 -5.684 1.00 90.12 77 ALA A C 1
ATOM 630 O O . ALA A 1 77 ? 20.605 -6.976 -5.344 1.00 90.12 77 ALA A O 1
ATOM 631 N N . ASP A 1 78 ? 18.977 -5.432 -5.482 1.00 90.69 78 ASP A N 1
ATOM 632 C CA . ASP A 1 78 ? 19.719 -4.361 -4.819 1.00 90.69 78 ASP A CA 1
ATOM 633 C C . ASP A 1 78 ? 19.809 -4.634 -3.303 1.00 90.69 78 ASP A C 1
ATOM 635 O O . ASP A 1 78 ? 20.891 -4.544 -2.723 1.00 90.69 78 ASP A O 1
ATOM 639 N N . LEU A 1 79 ? 18.720 -5.108 -2.677 1.00 87.62 79 LEU A N 1
ATOM 640 C CA . LEU A 1 79 ? 18.726 -5.582 -1.285 1.00 87.62 79 LEU A CA 1
ATOM 641 C C . LEU A 1 79 ? 19.715 -6.735 -1.059 1.00 87.62 79 LEU A C 1
ATOM 643 O O . LEU A 1 79 ? 20.359 -6.801 -0.016 1.00 87.62 79 LEU A O 1
ATOM 647 N N . ALA A 1 80 ? 19.841 -7.659 -2.014 1.00 85.88 80 ALA A N 1
ATOM 648 C CA . ALA A 1 80 ? 20.773 -8.779 -1.897 1.00 85.88 80 ALA A CA 1
ATOM 649 C C . ALA A 1 80 ? 22.250 -8.348 -1.949 1.00 85.88 80 ALA A C 1
ATOM 651 O O . ALA A 1 80 ? 23.109 -9.081 -1.463 1.00 85.88 80 ALA A O 1
ATOM 652 N N . LYS A 1 81 ? 22.550 -7.186 -2.543 1.00 86.56 81 LYS A N 1
ATOM 653 C CA . LYS A 1 81 ? 23.913 -6.650 -2.664 1.00 86.56 81 LYS A CA 1
ATOM 654 C C . LYS A 1 81 ? 24.287 -5.769 -1.480 1.00 86.56 81 LYS A C 1
ATOM 656 O O . LYS A 1 81 ? 25.306 -6.015 -0.847 1.00 86.56 81 LYS A O 1
ATOM 661 N N . ASP A 1 82 ? 23.436 -4.790 -1.176 1.00 81.69 82 ASP A N 1
ATOM 662 C CA . ASP A 1 82 ? 23.762 -3.685 -0.266 1.00 81.69 82 ASP A CA 1
ATOM 663 C C . ASP A 1 82 ? 22.819 -3.629 0.952 1.00 81.69 82 ASP A C 1
ATOM 665 O O . ASP A 1 82 ? 22.715 -2.611 1.639 1.00 81.69 82 ASP A O 1
ATOM 669 N N . ALA A 1 83 ? 22.103 -4.727 1.230 1.00 82.50 83 ALA A N 1
ATOM 670 C CA . ALA A 1 83 ? 21.122 -4.829 2.307 1.00 82.50 83 ALA A CA 1
ATOM 671 C C . ALA A 1 83 ? 20.136 -3.645 2.281 1.00 82.50 83 ALA A C 1
ATOM 673 O O . ALA A 1 83 ? 19.593 -3.299 1.235 1.00 82.50 83 ALA A O 1
ATOM 674 N N . THR A 1 84 ? 19.886 -3.014 3.430 1.00 77.06 84 THR A N 1
ATOM 675 C CA . THR A 1 84 ? 18.950 -1.887 3.548 1.00 77.06 84 THR A CA 1
ATOM 676 C C . THR A 1 84 ? 19.306 -0.715 2.634 1.00 77.06 84 THR A C 1
ATOM 678 O O . THR A 1 84 ? 18.398 -0.094 2.073 1.00 77.06 84 THR A O 1
ATOM 681 N N . ASP A 1 85 ? 20.595 -0.405 2.486 1.00 80.06 85 ASP A N 1
ATOM 682 C CA . ASP A 1 85 ? 21.046 0.769 1.735 1.00 80.06 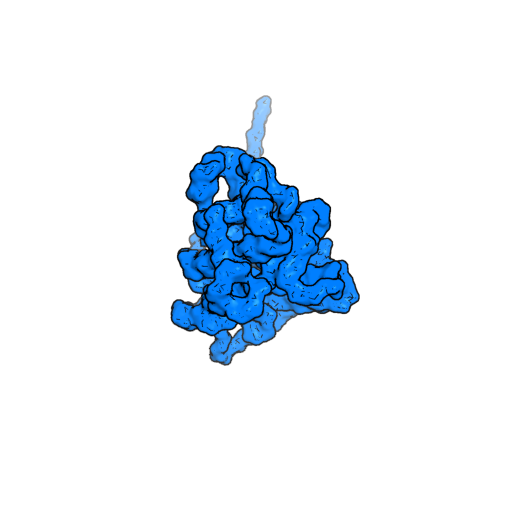85 ASP A CA 1
ATOM 683 C C . ASP A 1 85 ? 20.801 0.601 0.231 1.00 80.06 85 ASP A C 1
ATOM 685 O O . ASP A 1 85 ? 20.494 1.583 -0.439 1.00 80.06 85 ASP A O 1
ATOM 689 N N . GLY A 1 86 ? 20.775 -0.642 -0.267 1.00 79.19 86 GLY A N 1
ATOM 690 C CA . GLY A 1 86 ? 20.393 -0.969 -1.646 1.00 79.19 86 GLY A CA 1
ATOM 691 C C . GLY A 1 86 ? 18.905 -0.784 -1.960 1.00 79.19 86 GLY A C 1
ATOM 692 O O . GLY A 1 86 ? 18.500 -0.751 -3.120 1.00 79.19 86 GLY A O 1
ATOM 693 N N . SER A 1 87 ? 18.036 -0.649 -0.957 1.00 86.75 87 SER A N 1
ATOM 694 C CA . SER A 1 87 ? 16.617 -0.406 -1.215 1.00 86.75 87 SER A CA 1
ATOM 695 C C . SER A 1 87 ? 16.390 0.993 -1.775 1.00 86.75 87 SER A C 1
ATOM 697 O O . SER A 1 87 ? 16.713 1.970 -1.114 1.00 86.75 87 SER A O 1
ATOM 699 N N . PHE A 1 88 ? 15.662 1.128 -2.888 1.00 89.44 88 PHE A N 1
ATOM 700 C CA . PHE A 1 88 ? 15.220 2.452 -3.353 1.00 89.44 88 PHE A CA 1
ATOM 701 C C . PHE A 1 88 ? 14.379 3.215 -2.307 1.00 89.44 88 PHE A C 1
ATOM 703 O O . PHE A 1 88 ? 14.309 4.440 -2.365 1.00 89.44 88 PHE A O 1
ATOM 710 N N . ILE A 1 89 ? 13.749 2.520 -1.342 1.00 90.06 89 ILE A N 1
ATOM 711 C CA . ILE A 1 89 ? 13.036 3.148 -0.213 1.00 90.06 89 ILE A CA 1
ATOM 712 C C . ILE A 1 89 ? 14.013 3.927 0.675 1.00 90.06 89 ILE A C 1
ATOM 714 O O . ILE A 1 89 ? 13.621 4.907 1.301 1.00 90.06 89 ILE A O 1
ATOM 718 N N . SER A 1 90 ? 15.289 3.543 0.731 1.00 85.44 90 SER A N 1
ATOM 719 C CA . SER A 1 90 ? 16.300 4.290 1.477 1.00 85.44 90 SER A CA 1
ATOM 720 C C . SER A 1 90 ? 16.545 5.689 0.866 1.00 85.44 90 SER A C 1
ATOM 722 O O . SER A 1 90 ? 16.855 6.640 1.590 1.00 85.44 90 SER A O 1
ATOM 724 N N . GLU A 1 91 ? 16.301 5.831 -0.438 1.00 82.19 91 GLU A N 1
ATOM 725 C CA . GLU A 1 91 ? 16.597 7.016 -1.251 1.00 82.19 91 GLU A CA 1
ATOM 726 C C . GLU A 1 91 ? 15.367 7.867 -1.599 1.00 82.19 91 GLU A C 1
ATOM 728 O O . GLU A 1 91 ? 15.488 8.876 -2.306 1.00 82.19 91 GLU A O 1
ATOM 733 N N . ILE A 1 92 ? 14.161 7.471 -1.171 1.00 81.38 92 ILE A N 1
ATOM 734 C CA . ILE A 1 92 ? 12.977 8.302 -1.409 1.00 81.38 92 ILE A CA 1
ATOM 735 C C . ILE A 1 92 ? 13.044 9.546 -0.523 1.00 81.38 92 ILE A C 1
ATOM 737 O O . ILE A 1 92 ? 13.109 9.474 0.704 1.00 81.38 92 ILE A O 1
ATOM 741 N N . GLU A 1 93 ? 13.009 10.706 -1.166 1.00 68.19 93 GLU A N 1
ATOM 742 C CA . GLU A 1 93 ? 13.122 12.000 -0.505 1.00 68.19 93 GLU A CA 1
ATOM 743 C C . GLU A 1 93 ? 11.860 12.844 -0.692 1.00 68.19 93 GLU A C 1
ATOM 745 O O . GLU A 1 93 ? 11.125 12.734 -1.678 1.00 68.19 93 GLU A O 1
ATOM 750 N N . PHE A 1 94 ? 11.646 13.726 0.280 1.00 50.44 94 PHE A N 1
ATOM 751 C CA . PHE A 1 94 ? 10.679 14.820 0.264 1.00 50.44 94 PHE A CA 1
ATOM 752 C C . PHE A 1 94 ? 11.214 15.954 -0.646 1.00 50.44 94 PHE A C 1
ATOM 754 O O . PHE A 1 94 ? 12.412 16.234 -0.582 1.00 50.44 94 PHE A O 1
ATOM 761 N N . PRO A 1 95 ? 10.395 16.623 -1.494 1.00 49.41 95 PRO A N 1
ATOM 762 C CA . PRO A 1 95 ? 9.095 17.183 -1.118 1.00 49.41 95 PRO A CA 1
ATOM 763 C C . PRO A 1 95 ? 7.820 16.444 -1.557 1.00 49.41 95 PRO A C 1
ATOM 765 O O . PRO A 1 95 ? 7.738 15.888 -2.647 1.00 49.41 95 PRO A O 1
ATOM 768 N N . THR A 1 96 ? 6.787 16.528 -0.698 1.00 46.97 96 THR A N 1
ATOM 769 C CA . THR A 1 96 ? 5.372 16.118 -0.906 1.00 46.97 96 THR A CA 1
ATOM 770 C C . THR A 1 96 ? 4.717 16.733 -2.122 1.00 46.97 96 THR A C 1
ATOM 772 O O . THR A 1 96 ? 3.877 16.116 -2.774 1.00 46.97 96 THR A O 1
ATOM 775 N N . ARG A 1 97 ? 5.059 17.985 -2.415 1.00 38.59 97 ARG A N 1
ATOM 776 C CA . ARG A 1 97 ? 4.761 18.551 -3.718 1.00 38.59 97 ARG A CA 1
ATOM 777 C C . ARG A 1 97 ? 5.791 17.949 -4.641 1.00 38.59 97 ARG A C 1
ATOM 779 O O . ARG A 1 97 ? 6.974 18.231 -4.462 1.00 38.59 97 ARG A O 1
ATOM 786 N N . MET A 1 98 ? 5.331 17.170 -5.618 1.00 38.75 98 MET A N 1
ATOM 787 C CA . MET A 1 98 ? 6.059 16.976 -6.864 1.00 38.75 98 MET A CA 1
ATOM 788 C C . MET A 1 98 ? 6.443 18.372 -7.365 1.00 38.75 98 MET A C 1
ATOM 790 O O . MET A 1 98 ? 5.697 19.012 -8.098 1.00 38.75 98 MET A O 1
ATOM 794 N N . LYS A 1 99 ? 7.589 18.897 -6.919 1.00 36.38 99 LYS A N 1
ATOM 795 C CA . LYS A 1 99 ? 8.317 19.864 -7.716 1.00 36.38 99 LYS A CA 1
ATOM 796 C C . LYS A 1 99 ? 8.551 19.076 -8.994 1.00 36.38 99 LYS A C 1
ATOM 798 O O . LYS A 1 99 ? 9.135 17.995 -8.867 1.00 36.38 99 LYS A O 1
ATOM 803 N N . PRO A 1 100 ? 8.020 19.511 -10.151 1.00 40.59 100 PRO A N 1
ATOM 804 C CA . PRO A 1 100 ? 8.282 18.829 -11.406 1.00 40.59 100 PRO A CA 1
ATOM 805 C C . PRO A 1 100 ? 9.788 18.642 -11.446 1.00 40.59 100 PRO A C 1
ATOM 807 O O . PRO A 1 100 ? 10.542 19.621 -11.377 1.00 40.59 100 PRO A O 1
ATOM 810 N N . SER A 1 101 ? 10.227 17.389 -11.341 1.00 41.41 101 SER A N 1
ATOM 811 C CA . SER A 1 101 ? 11.646 17.123 -11.274 1.00 41.41 101 SER A CA 1
ATOM 812 C C . SER A 1 101 ? 12.210 17.720 -12.552 1.00 41.41 101 SER A C 1
ATOM 814 O O . SER A 1 101 ? 11.674 17.516 -13.640 1.00 41.41 101 SER A O 1
ATOM 816 N N . ARG A 1 102 ? 13.287 18.497 -12.439 1.00 44.59 102 ARG A N 1
ATOM 817 C CA . ARG A 1 102 ? 14.007 19.058 -13.593 1.00 44.59 102 ARG A CA 1
ATOM 818 C C . ARG A 1 102 ? 14.618 17.977 -14.508 1.00 44.59 102 ARG A C 1
ATOM 820 O O . ARG A 1 102 ? 15.456 18.279 -15.350 1.00 44.59 102 ARG A O 1
ATOM 827 N N . THR A 1 103 ? 14.216 16.720 -14.374 1.00 47.09 103 THR A N 1
ATOM 828 C CA . THR A 1 103 ? 14.616 15.604 -15.215 1.00 47.09 103 THR A CA 1
ATOM 829 C C . THR A 1 103 ? 13.630 15.443 -16.360 1.00 47.09 103 THR A C 1
ATOM 831 O O . THR A 1 103 ? 12.522 14.932 -16.219 1.00 47.09 103 THR A O 1
ATOM 834 N N . ARG A 1 104 ? 14.088 15.888 -17.529 1.00 53.31 104 ARG A N 1
ATOM 835 C CA . ARG A 1 104 ? 13.560 15.516 -18.840 1.00 53.31 104 ARG A CA 1
ATOM 836 C C . ARG A 1 104 ? 13.152 14.030 -18.851 1.00 53.31 104 ARG A C 1
ATOM 838 O O . ARG A 1 104 ? 13.937 13.173 -18.450 1.00 53.31 104 ARG A O 1
ATOM 845 N N . ASN A 1 105 ? 11.961 13.772 -19.393 1.00 71.94 105 ASN A N 1
ATOM 846 C CA . ASN A 1 105 ? 11.491 12.507 -19.965 1.00 71.94 105 ASN A CA 1
ATOM 847 C C . ASN A 1 105 ? 10.799 11.435 -19.085 1.00 71.94 105 ASN A C 1
ATOM 849 O O . ASN A 1 105 ? 10.631 10.327 -19.587 1.00 71.94 105 ASN A O 1
ATOM 853 N N . LEU A 1 106 ? 10.269 11.716 -17.881 1.00 79.44 106 LEU A N 1
ATOM 854 C CA . LEU A 1 106 ? 9.298 10.784 -17.250 1.00 79.44 106 LEU A CA 1
ATOM 855 C C . LEU A 1 106 ? 8.068 10.560 -18.145 1.00 79.44 106 LEU A C 1
ATOM 857 O O . LEU A 1 106 ? 7.703 9.417 -18.412 1.00 79.44 106 LEU A O 1
ATOM 861 N N . ASP A 1 107 ? 7.509 11.639 -18.695 1.00 81.12 107 ASP A N 1
ATOM 862 C CA . ASP A 1 107 ? 6.388 11.570 -19.641 1.00 81.12 107 ASP A CA 1
ATOM 863 C C . ASP A 1 107 ? 6.766 10.837 -20.933 1.00 81.12 107 ASP A C 1
ATOM 865 O O . ASP A 1 107 ? 5.974 10.088 -21.491 1.00 81.12 107 ASP A O 1
ATOM 869 N N . TYR A 1 108 ? 8.007 10.993 -21.397 1.00 85.31 108 TYR A N 1
ATOM 870 C CA . TYR A 1 108 ? 8.510 10.256 -22.556 1.00 85.31 108 TYR A CA 1
ATOM 871 C C . TYR A 1 108 ? 8.638 8.757 -22.266 1.00 85.31 108 TYR A C 1
ATOM 873 O O . TYR A 1 108 ? 8.244 7.948 -23.100 1.00 85.31 108 TYR A O 1
ATOM 881 N N . ILE A 1 109 ? 9.152 8.370 -21.093 1.00 88.25 109 ILE A N 1
ATOM 882 C CA . ILE A 1 109 ? 9.214 6.962 -20.679 1.00 88.25 109 ILE A CA 1
ATOM 883 C C . ILE A 1 109 ? 7.796 6.399 -20.569 1.00 88.25 109 ILE A C 1
ATOM 885 O O . ILE A 1 109 ? 7.531 5.330 -21.111 1.00 88.25 109 ILE A O 1
ATOM 889 N N . TYR A 1 110 ? 6.878 7.132 -19.936 1.00 87.75 110 TYR A N 1
ATOM 890 C CA . TYR A 1 110 ? 5.467 6.767 -19.850 1.00 87.75 110 TYR A CA 1
ATOM 891 C C . TYR A 1 110 ? 4.839 6.558 -21.234 1.00 87.75 110 TYR A C 1
ATOM 893 O O . TYR A 1 110 ? 4.246 5.511 -21.479 1.00 87.75 110 TYR A O 1
ATOM 901 N N . ASN A 1 111 ? 5.031 7.497 -22.165 1.00 86.12 111 ASN A N 1
ATOM 902 C CA . ASN A 1 111 ? 4.515 7.386 -23.531 1.00 86.12 111 ASN A CA 1
ATOM 903 C C . ASN A 1 111 ? 5.113 6.176 -24.260 1.00 86.12 111 ASN A C 1
ATOM 905 O O . ASN A 1 111 ? 4.381 5.389 -24.849 1.00 86.1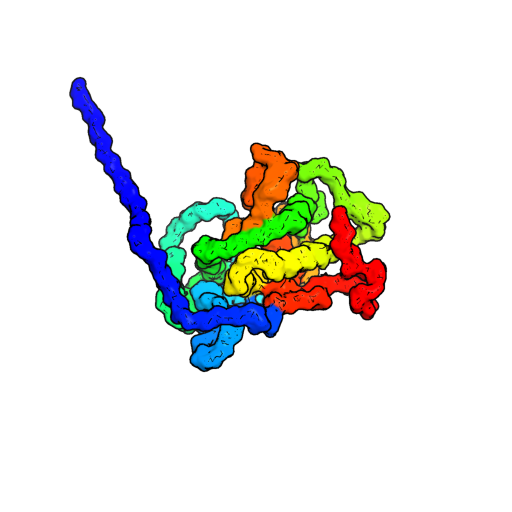2 111 ASN A O 1
ATOM 909 N N . ARG A 1 112 ? 6.425 5.939 -24.132 1.00 88.06 112 ARG A N 1
ATOM 910 C CA . ARG A 1 112 ? 7.059 4.745 -24.711 1.00 88.06 112 ARG A CA 1
ATOM 911 C C . ARG A 1 112 ? 6.538 3.436 -24.124 1.00 88.06 112 ARG A C 1
ATOM 913 O O . ARG A 1 112 ? 6.469 2.450 -24.847 1.00 88.06 112 ARG A O 1
ATOM 920 N N . LEU A 1 113 ? 6.217 3.408 -22.832 1.00 86.62 113 LEU A N 1
ATOM 921 C CA . LEU A 1 113 ? 5.626 2.236 -22.184 1.00 86.62 113 LEU A CA 1
ATOM 922 C C . LEU A 1 113 ? 4.183 2.014 -22.617 1.00 86.62 113 LEU A C 1
ATOM 924 O O . LEU A 1 113 ? 3.775 0.870 -22.778 1.00 86.62 113 LEU A O 1
ATOM 928 N N . LYS A 1 114 ? 3.426 3.094 -22.818 1.00 85.69 114 LYS A N 1
ATOM 929 C CA . LYS A 1 114 ? 2.052 3.041 -23.318 1.00 85.69 114 LYS A CA 1
ATOM 930 C C . LYS A 1 114 ? 1.982 2.417 -24.714 1.00 85.69 114 LYS A C 1
ATOM 932 O O . LYS A 1 114 ? 1.056 1.661 -24.985 1.00 85.69 114 LYS A O 1
ATOM 937 N N . ASP A 1 115 ? 2.978 2.698 -25.549 1.00 83.56 115 ASP A N 1
ATOM 938 C CA . ASP A 1 115 ? 3.067 2.183 -26.918 1.00 83.56 115 ASP A CA 1
ATOM 939 C C . ASP A 1 115 ? 3.782 0.820 -27.009 1.00 83.56 115 ASP A C 1
ATOM 941 O O . ASP A 1 115 ? 3.891 0.242 -28.091 1.00 83.56 115 ASP A O 1
ATOM 945 N N . ALA A 1 116 ? 4.301 0.293 -25.893 1.00 78.62 116 ALA A N 1
ATOM 946 C CA . ALA A 1 116 ? 5.030 -0.969 -25.878 1.00 78.62 116 ALA A CA 1
ATOM 947 C C . ALA A 1 116 ? 4.053 -2.162 -25.948 1.00 78.62 116 ALA A C 1
ATOM 949 O O . ALA A 1 116 ? 3.241 -2.337 -25.039 1.00 78.62 116 ALA A O 1
ATOM 950 N N . PRO A 1 117 ? 4.145 -3.023 -26.980 1.00 74.69 117 PRO A N 1
ATOM 951 C CA . PRO A 1 117 ? 3.158 -4.082 -27.194 1.00 74.69 117 PRO A CA 1
ATOM 952 C C . PRO A 1 117 ? 3.350 -5.294 -26.274 1.00 74.69 117 PRO A C 1
ATOM 954 O O . PRO A 1 117 ? 2.416 -6.055 -26.066 1.00 74.69 117 PRO A O 1
ATOM 957 N N . THR A 1 118 ? 4.552 -5.494 -25.721 1.00 76.25 118 THR A N 1
ATOM 958 C CA . THR A 1 118 ? 4.911 -6.716 -24.984 1.00 76.25 118 THR A CA 1
ATOM 959 C C . THR A 1 118 ? 5.715 -6.417 -23.727 1.00 76.25 118 THR A C 1
ATOM 961 O O . THR A 1 118 ? 6.413 -5.401 -23.645 1.00 76.25 118 THR A O 1
ATOM 964 N N . LEU A 1 119 ? 5.697 -7.343 -22.760 1.00 77.12 119 LEU A N 1
ATOM 965 C CA . LEU A 1 119 ? 6.533 -7.251 -21.559 1.00 77.12 119 LEU A CA 1
ATOM 966 C C . LEU A 1 119 ? 8.003 -7.052 -21.903 1.00 77.12 119 LEU A C 1
ATOM 968 O O . LEU A 1 119 ? 8.646 -6.187 -21.322 1.00 77.12 119 LEU A O 1
ATOM 972 N N . LYS A 1 120 ? 8.525 -7.811 -22.868 1.00 77.12 120 LYS A N 1
ATOM 973 C CA . LYS A 1 120 ? 9.928 -7.719 -23.279 1.00 77.12 120 LYS A CA 1
ATOM 974 C C . LYS A 1 120 ? 10.278 -6.314 -23.782 1.00 77.12 120 LYS A C 1
ATOM 976 O O . LYS A 1 120 ? 11.370 -5.820 -23.509 1.00 77.12 120 LYS A O 1
ATOM 981 N N . ALA A 1 121 ? 9.356 -5.657 -24.490 1.00 80.12 121 ALA A N 1
ATOM 982 C CA . ALA A 1 121 ? 9.531 -4.272 -24.917 1.00 80.12 121 ALA A CA 1
ATOM 983 C C . ALA A 1 121 ? 9.522 -3.305 -23.720 1.00 80.12 121 ALA A C 1
ATOM 985 O O . ALA A 1 121 ? 10.389 -2.434 -23.638 1.00 80.12 121 ALA A O 1
ATOM 986 N N . CYS A 1 122 ? 8.611 -3.489 -22.758 1.00 85.31 122 CYS A N 1
ATOM 987 C CA . CYS A 1 122 ? 8.605 -2.709 -21.518 1.00 85.31 122 CYS A CA 1
ATOM 988 C C . CYS A 1 122 ? 9.887 -2.916 -20.692 1.00 85.31 122 CYS A C 1
ATOM 990 O O . CYS A 1 122 ? 10.491 -1.948 -20.240 1.00 85.31 122 CYS A O 1
ATOM 992 N N . GLU A 1 123 ? 10.347 -4.157 -20.526 1.00 86.56 123 GLU A N 1
ATOM 993 C CA . GLU A 1 123 ? 11.589 -4.503 -19.826 1.00 86.56 123 GLU A CA 1
ATOM 994 C C . GLU A 1 123 ? 12.808 -3.849 -20.481 1.00 86.56 123 GLU A C 1
ATOM 996 O O . GLU A 1 123 ? 13.654 -3.300 -19.777 1.00 86.56 123 GLU A O 1
ATOM 1001 N N . ALA A 1 124 ? 12.885 -3.839 -21.815 1.00 88.25 124 ALA A N 1
ATOM 1002 C CA . ALA A 1 124 ? 13.964 -3.174 -22.545 1.00 88.25 124 ALA A CA 1
ATOM 1003 C C . ALA A 1 124 ? 14.000 -1.653 -22.297 1.00 88.25 124 ALA A C 1
ATOM 1005 O O . ALA A 1 124 ? 15.077 -1.057 -22.298 1.00 88.25 124 ALA A O 1
ATOM 1006 N N . ILE A 1 125 ? 12.842 -1.028 -22.056 1.00 90.50 125 ILE A N 1
ATOM 1007 C CA . ILE A 1 125 ? 12.738 0.393 -21.690 1.00 90.50 125 ILE A CA 1
ATOM 1008 C C . ILE A 1 125 ? 13.134 0.613 -20.221 1.00 90.50 125 ILE A C 1
ATOM 1010 O O . ILE A 1 125 ? 13.821 1.585 -19.911 1.00 90.50 125 ILE A O 1
ATOM 1014 N N . LEU A 1 126 ? 12.703 -0.270 -19.315 1.00 93.00 126 LEU A N 1
ATOM 1015 C CA . LEU A 1 12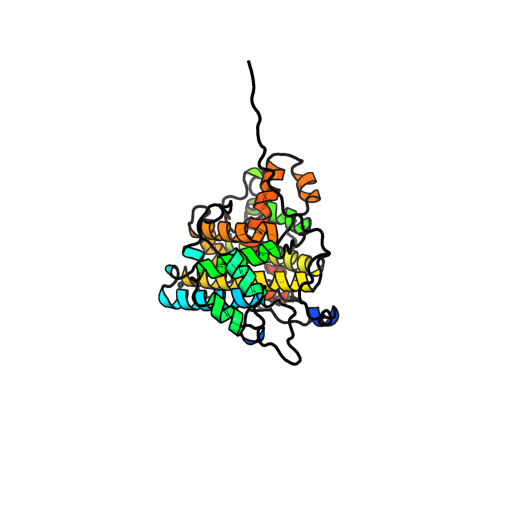6 ? 12.791 -0.072 -17.864 1.00 93.00 126 LEU A CA 1
ATOM 1016 C C . LEU A 1 126 ? 14.099 -0.563 -17.236 1.00 93.00 126 LEU A C 1
ATOM 1018 O O . LEU A 1 126 ? 14.588 0.053 -16.292 1.00 93.00 126 LEU A O 1
ATOM 1022 N N . HIS A 1 127 ? 14.678 -1.665 -17.718 1.00 91.19 127 HIS A N 1
ATOM 1023 C CA . HIS A 1 127 ? 15.881 -2.259 -17.125 1.00 91.19 127 HIS A CA 1
ATOM 1024 C C . HIS A 1 127 ? 17.089 -1.314 -17.047 1.00 91.19 127 HIS A C 1
ATOM 1026 O O . HIS A 1 127 ? 17.742 -1.320 -15.996 1.00 91.19 127 HIS A O 1
ATOM 1032 N N . PRO A 1 128 ? 17.374 -0.484 -18.074 1.00 91.56 128 PRO A N 1
ATOM 1033 C CA . PRO A 1 128 ? 18.469 0.484 -18.020 1.00 91.56 128 PRO A CA 1
ATOM 1034 C C . PRO A 1 128 ? 18.273 1.591 -16.975 1.00 91.56 128 PRO A C 1
ATOM 1036 O O . PRO A 1 128 ? 19.237 2.250 -16.596 1.00 91.56 128 PRO A O 1
ATOM 1039 N N . LEU A 1 129 ? 17.039 1.828 -16.515 1.00 90.06 129 LEU A N 1
ATOM 1040 C CA . LEU A 1 129 ? 16.728 2.911 -15.584 1.00 90.06 129 LEU A CA 1
ATOM 1041 C C . LEU A 1 129 ? 17.117 2.536 -14.147 1.00 90.06 129 LEU A C 1
ATOM 1043 O O . LEU A 1 129 ? 16.943 1.378 -13.764 1.00 90.06 129 LEU A O 1
ATOM 1047 N N . PRO A 1 130 ? 17.561 3.485 -13.303 1.00 89.00 130 PRO A N 1
ATOM 1048 C CA . PRO A 1 130 ? 17.728 3.248 -11.868 1.00 89.00 130 PRO A CA 1
ATOM 1049 C C . PRO A 1 130 ? 16.425 2.787 -11.197 1.00 89.00 130 PRO A C 1
ATOM 1051 O O . PRO A 1 130 ? 15.340 3.210 -11.599 1.00 89.00 130 PRO A O 1
ATOM 1054 N N . THR A 1 131 ? 16.517 1.968 -10.143 1.00 91.19 131 THR A N 1
ATOM 1055 C CA . THR A 1 131 ? 15.355 1.403 -9.422 1.00 91.19 131 THR A CA 1
ATOM 1056 C C . THR A 1 131 ? 14.400 2.494 -8.932 1.00 91.19 131 THR A C 1
ATOM 1058 O O . THR A 1 131 ? 13.194 2.419 -9.171 1.00 91.19 131 THR A O 1
ATOM 1061 N N . ARG A 1 132 ? 14.945 3.582 -8.370 1.00 88.88 132 ARG A N 1
ATOM 1062 C CA . ARG A 1 132 ? 14.186 4.781 -7.984 1.00 88.88 132 ARG A CA 1
ATOM 1063 C C . ARG A 1 132 ? 13.399 5.395 -9.148 1.00 88.88 132 ARG A C 1
ATOM 1065 O O . ARG A 1 132 ? 12.269 5.826 -8.954 1.00 88.88 132 ARG A O 1
ATOM 1072 N N . LEU A 1 133 ? 13.954 5.428 -10.360 1.00 88.00 133 LEU A N 1
ATOM 1073 C CA . LEU A 1 133 ? 13.267 6.012 -11.515 1.00 88.00 133 LEU A CA 1
ATOM 1074 C C . LEU A 1 133 ? 12.131 5.111 -12.019 1.00 88.00 133 LEU A C 1
ATOM 1076 O O . LEU A 1 133 ? 11.079 5.621 -12.390 1.00 88.00 133 LEU A O 1
ATOM 1080 N N . VAL A 1 134 ? 12.305 3.785 -11.973 1.00 91.94 134 VAL A N 1
ATOM 1081 C CA . VAL A 1 134 ? 11.220 2.825 -12.259 1.00 91.94 134 VAL A CA 1
ATOM 1082 C C . VAL A 1 134 ? 10.058 3.025 -11.281 1.00 91.94 134 VAL A C 1
ATOM 1084 O O . VAL A 1 134 ? 8.898 3.033 -11.694 1.00 91.94 134 VAL A O 1
ATOM 1087 N N . PHE A 1 135 ? 10.363 3.258 -10.003 1.00 92.31 135 PHE A N 1
ATOM 1088 C CA . PHE A 1 135 ? 9.363 3.603 -8.997 1.00 92.31 135 PHE A CA 1
ATOM 1089 C C . PHE A 1 135 ? 8.625 4.913 -9.321 1.00 92.31 135 PHE A C 1
ATOM 1091 O O . PHE A 1 135 ? 7.398 4.941 -9.283 1.00 92.31 135 PHE A O 1
ATOM 1098 N N . GLU A 1 136 ? 9.329 5.984 -9.697 1.00 89.44 136 GLU A N 1
ATOM 1099 C CA . GLU A 1 136 ? 8.681 7.252 -10.075 1.00 89.44 136 GLU A CA 1
ATOM 1100 C C . GLU A 1 136 ? 7.792 7.114 -11.325 1.00 89.44 136 GLU A C 1
ATOM 1102 O O . GLU A 1 136 ? 6.719 7.714 -11.389 1.00 89.44 136 GLU A O 1
ATOM 1107 N N . VAL A 1 137 ? 8.187 6.281 -12.296 1.00 90.25 137 VAL A N 1
ATOM 1108 C CA . VAL A 1 137 ? 7.348 5.948 -13.460 1.00 90.25 137 VAL A CA 1
ATOM 1109 C C . VAL A 1 137 ? 6.079 5.207 -13.029 1.00 90.25 137 VAL A C 1
ATOM 1111 O O . VAL A 1 137 ? 4.990 5.560 -13.476 1.00 90.25 137 VAL A O 1
ATOM 1114 N N . LEU A 1 138 ? 6.190 4.222 -12.131 1.00 92.00 138 LEU A N 1
ATOM 1115 C CA . LEU A 1 138 ? 5.032 3.515 -11.574 1.00 92.00 138 LEU A CA 1
ATOM 1116 C C . LEU A 1 138 ? 4.083 4.476 -10.845 1.00 92.00 138 LEU A C 1
ATOM 1118 O O . LEU A 1 138 ? 2.869 4.396 -11.025 1.00 92.00 138 LEU A O 1
ATOM 1122 N N . VAL A 1 139 ? 4.627 5.408 -10.059 1.00 90.38 139 VAL A N 1
ATOM 1123 C CA . VAL A 1 139 ? 3.836 6.450 -9.395 1.00 90.38 139 VAL A CA 1
ATOM 1124 C C . VAL A 1 139 ? 3.086 7.269 -10.439 1.00 90.38 139 VAL A C 1
ATOM 1126 O O . VAL A 1 139 ? 1.870 7.376 -10.337 1.00 90.38 139 VAL A O 1
ATOM 1129 N N . LEU A 1 140 ? 3.763 7.774 -11.476 1.00 88.00 140 LEU A N 1
ATOM 1130 C CA . LEU A 1 140 ? 3.121 8.526 -12.559 1.00 88.00 140 LEU A CA 1
ATOM 1131 C C . LEU A 1 140 ? 1.973 7.738 -13.210 1.00 88.00 140 LEU A C 1
ATOM 1133 O O . LEU A 1 140 ? 0.895 8.292 -13.407 1.00 88.00 140 LEU A O 1
ATOM 1137 N N . ILE A 1 141 ? 2.161 6.446 -13.486 1.00 88.62 141 ILE A N 1
ATOM 1138 C CA . ILE A 1 141 ? 1.114 5.586 -14.058 1.00 88.62 141 ILE A CA 1
ATOM 1139 C C . ILE A 1 141 ? -0.116 5.543 -13.148 1.00 88.62 141 ILE A C 1
ATOM 1141 O O . ILE A 1 141 ? -1.223 5.814 -13.608 1.00 88.62 141 ILE A O 1
ATOM 1145 N N . VAL A 1 142 ? 0.066 5.281 -11.851 1.00 88.31 142 VAL A N 1
ATOM 1146 C CA . VAL A 1 142 ? -1.050 5.236 -10.891 1.00 88.31 142 VAL A CA 1
ATOM 1147 C C . VAL A 1 142 ? -1.791 6.576 -10.823 1.00 88.31 142 VAL A C 1
ATOM 1149 O O . VAL A 1 142 ? -3.020 6.603 -10.751 1.00 88.31 142 VAL A O 1
ATOM 1152 N N . GLN A 1 143 ? -1.071 7.696 -10.924 1.00 86.31 143 GLN A N 1
ATOM 1153 C CA . GLN A 1 143 ? -1.676 9.031 -10.958 1.00 86.31 143 GLN A CA 1
ATOM 1154 C C . GLN A 1 143 ? -2.569 9.256 -12.179 1.00 86.31 143 GLN A C 1
ATOM 1156 O O . GLN A 1 143 ? -3.611 9.902 -12.063 1.00 86.31 143 GLN A O 1
ATOM 1161 N N . GLN A 1 144 ? -2.174 8.724 -13.339 1.00 83.56 144 GLN A N 1
ATOM 1162 C CA . GLN A 1 144 ? -2.964 8.810 -14.569 1.00 83.56 144 GLN A CA 1
ATOM 1163 C C . GLN A 1 144 ? -4.178 7.872 -14.541 1.00 83.56 144 GLN A C 1
ATOM 1165 O O . GLN A 1 144 ? -5.215 8.210 -15.105 1.00 83.56 144 GLN A O 1
ATOM 1170 N N . MET A 1 145 ? -4.078 6.724 -13.860 1.00 82.62 145 MET A N 1
ATOM 1171 C CA . MET A 1 145 ? -5.169 5.745 -13.757 1.00 82.62 145 MET A CA 1
ATOM 1172 C C . MET A 1 145 ? -6.328 6.205 -12.864 1.00 82.62 145 MET A C 1
ATOM 1174 O O . MET A 1 145 ? -7.456 5.791 -13.108 1.00 82.62 145 MET A O 1
ATOM 1178 N N . ARG A 1 146 ? -6.068 7.057 -11.856 1.00 76.75 146 ARG A N 1
ATOM 1179 C CA . ARG A 1 146 ? -7.085 7.636 -10.948 1.00 76.75 146 ARG A CA 1
ATOM 1180 C C . ARG A 1 146 ? -8.056 6.598 -10.356 1.00 76.75 146 ARG A C 1
ATOM 1182 O O . ARG A 1 146 ? -9.268 6.782 -10.407 1.00 76.75 146 ARG A O 1
ATOM 1189 N N . LEU A 1 147 ? -7.513 5.520 -9.790 1.00 81.12 147 LEU A N 1
ATOM 1190 C CA . LEU A 1 147 ? -8.299 4.393 -9.272 1.00 81.12 147 LEU A CA 1
ATOM 1191 C C . LEU A 1 147 ? -9.260 4.773 -8.130 1.00 81.12 147 LEU A C 1
ATOM 1193 O O . LEU A 1 147 ? -10.322 4.178 -8.040 1.00 81.12 147 LEU A O 1
ATOM 1197 N N . ASN A 1 148 ? -8.901 5.758 -7.295 1.00 82.62 148 ASN A N 1
ATOM 1198 C CA . ASN A 1 148 ? -9.787 6.458 -6.350 1.00 82.62 148 ASN A CA 1
ATOM 1199 C C . ASN A 1 148 ? -10.793 5.578 -5.574 1.00 82.62 148 ASN A C 1
ATOM 1201 O O . ASN A 1 148 ? -11.971 5.915 -5.495 1.00 82.62 148 ASN A O 1
ATOM 1205 N N . PHE A 1 149 ? -10.322 4.502 -4.941 1.00 87.12 149 PHE A N 1
ATOM 1206 C CA . PHE A 1 149 ? -11.150 3.613 -4.124 1.00 87.12 149 PHE A CA 1
ATOM 1207 C C . PHE A 1 149 ? -11.843 4.362 -2.998 1.00 87.12 149 PHE A C 1
ATOM 1209 O O . PHE A 1 149 ? -11.182 4.904 -2.107 1.00 87.12 149 PHE A O 1
ATOM 1216 N N . LYS A 1 150 ? -13.174 4.381 -3.021 1.00 87.06 150 LYS A N 1
ATOM 1217 C CA . LYS A 1 150 ? -13.957 5.046 -1.991 1.00 87.06 150 LYS A CA 1
ATOM 1218 C C . LYS A 1 150 ? -13.945 4.228 -0.702 1.00 87.06 150 LYS A C 1
ATOM 1220 O O . LYS A 1 150 ? -14.472 3.124 -0.646 1.00 87.06 150 LYS A O 1
ATOM 1225 N N . MET A 1 151 ? -13.389 4.811 0.351 1.00 87.00 151 MET A N 1
ATOM 1226 C CA . MET A 1 151 ? -13.422 4.241 1.695 1.00 87.00 151 MET A CA 1
ATOM 1227 C C . MET A 1 151 ? -14.822 4.348 2.300 1.00 87.00 151 MET A C 1
ATOM 1229 O O . MET A 1 151 ? -15.518 5.349 2.092 1.00 87.00 151 MET A O 1
ATOM 1233 N N . SER A 1 152 ? -15.218 3.357 3.101 1.00 87.75 152 SER A N 1
ATOM 1234 C CA . SER A 1 152 ? -16.440 3.468 3.896 1.00 87.75 152 SER A CA 1
ATOM 1235 C C . SER A 1 152 ? -16.302 4.522 4.998 1.00 87.75 152 SER A C 1
ATOM 1237 O O . SER A 1 152 ? -15.199 4.919 5.403 1.00 87.75 152 SER A O 1
ATOM 1239 N N . SER A 1 153 ? -17.441 4.971 5.530 1.00 87.69 153 SER A N 1
ATOM 1240 C CA . SER A 1 153 ? -17.469 5.844 6.705 1.00 87.69 153 SER A CA 1
ATOM 1241 C C . SER A 1 153 ? -16.804 5.155 7.901 1.00 87.69 153 SER A C 1
ATOM 1243 O O . SER A 1 153 ? -15.996 5.776 8.583 1.00 87.69 153 SER A O 1
ATOM 1245 N N . ALA A 1 154 ? -17.055 3.853 8.096 1.00 86.00 154 ALA A N 1
ATOM 1246 C CA . ALA A 1 154 ? -16.473 3.066 9.184 1.00 86.00 154 ALA A CA 1
ATOM 1247 C C . ALA A 1 154 ? -14.939 3.066 9.131 1.00 86.00 154 ALA A C 1
ATOM 1249 O O . ALA A 1 154 ? -14.272 3.335 10.132 1.00 86.00 154 ALA A O 1
ATOM 1250 N N . LEU A 1 155 ? -14.369 2.832 7.947 1.00 85.06 155 LEU A N 1
ATOM 1251 C CA . LEU A 1 155 ? -12.927 2.876 7.773 1.00 85.06 155 LEU A CA 1
ATOM 1252 C C . LEU A 1 155 ? -12.366 4.291 7.949 1.00 85.06 155 LEU A C 1
ATOM 1254 O O . LEU A 1 155 ? -11.337 4.469 8.600 1.00 85.06 155 LEU A O 1
ATOM 1258 N N . THR A 1 156 ? -13.036 5.300 7.389 1.00 87.56 156 THR A N 1
ATOM 1259 C CA . THR A 1 156 ? -12.625 6.706 7.524 1.00 87.56 156 THR A CA 1
ATOM 1260 C C . THR A 1 156 ? -12.573 7.105 9.003 1.00 87.56 156 THR A C 1
ATOM 1262 O O . THR A 1 156 ? -11.574 7.660 9.460 1.00 87.56 156 THR A O 1
ATOM 1265 N N . GLU A 1 157 ? -13.599 6.765 9.785 1.00 84.50 157 GLU A N 1
ATOM 1266 C CA . GLU A 1 157 ? -13.651 7.050 11.221 1.00 84.50 157 GLU A CA 1
ATOM 1267 C C . GLU A 1 157 ? -12.547 6.356 12.001 1.00 84.50 157 GLU A C 1
ATOM 1269 O O . GLU A 1 157 ? -11.933 6.979 12.874 1.00 84.50 157 GLU A O 1
ATOM 1274 N N . PHE A 1 158 ? -12.288 5.089 11.681 1.00 83.06 158 PHE A N 1
ATOM 1275 C CA . PHE A 1 158 ? -11.257 4.306 12.342 1.00 83.06 158 PHE A CA 1
ATOM 1276 C C . PHE A 1 158 ? -9.858 4.863 12.051 1.00 83.06 158 PHE A C 1
ATOM 1278 O O . PHE A 1 158 ? -9.070 5.080 12.971 1.00 83.06 158 PHE A O 1
ATOM 1285 N N . MET A 1 159 ? -9.570 5.191 10.791 1.00 83.19 159 MET A N 1
ATOM 1286 C CA . MET A 1 159 ? -8.259 5.691 10.357 1.00 83.19 159 MET A CA 1
ATOM 1287 C C . MET A 1 159 ? -7.972 7.133 10.801 1.00 83.19 159 MET A C 1
ATOM 1289 O O . MET A 1 159 ? -6.819 7.552 10.819 1.00 83.19 159 MET A O 1
ATOM 1293 N N . ILE A 1 160 ? -8.989 7.894 11.221 1.00 80.69 160 ILE A N 1
ATOM 1294 C CA . ILE A 1 160 ? -8.786 9.159 11.951 1.00 80.69 160 ILE A CA 1
ATOM 1295 C C . ILE A 1 160 ? -8.196 8.901 13.344 1.00 80.69 160 ILE A C 1
ATOM 1297 O O . ILE A 1 160 ? -7.458 9.739 13.862 1.00 80.69 160 ILE A O 1
ATOM 1301 N N . LYS A 1 161 ? -8.551 7.772 13.970 1.00 76.81 161 LYS A N 1
ATOM 1302 C CA . LYS A 1 161 ? -8.151 7.429 15.341 1.00 76.81 161 LYS A CA 1
ATOM 1303 C C . LYS A 1 161 ? -6.857 6.606 15.399 1.00 76.81 161 LYS A C 1
ATOM 1305 O O . LYS A 1 161 ? -6.179 6.650 16.421 1.00 76.81 161 LYS A O 1
ATOM 1310 N N . VAL A 1 162 ? -6.523 5.857 14.343 1.00 75.88 162 VAL A N 1
ATOM 1311 C CA . VAL A 1 162 ? -5.390 4.916 14.325 1.00 75.88 162 VAL A CA 1
ATOM 1312 C C . VAL A 1 162 ? -4.338 5.309 13.293 1.00 75.88 162 VAL A C 1
ATOM 1314 O O . VAL A 1 162 ? -4.628 5.434 12.106 1.00 75.88 162 VAL A O 1
ATOM 1317 N N . ASP A 1 163 ? -3.091 5.424 13.755 1.00 74.25 163 ASP A N 1
ATOM 1318 C CA . ASP A 1 163 ? -1.900 5.586 12.921 1.00 74.25 163 ASP A CA 1
ATOM 1319 C C . ASP A 1 163 ? -0.794 4.629 13.399 1.00 74.25 163 ASP A C 1
ATOM 1321 O O . ASP A 1 163 ? -0.138 4.863 14.417 1.00 74.25 163 ASP A O 1
ATOM 1325 N N . PHE A 1 164 ? -0.548 3.555 12.639 1.00 75.62 164 PHE A N 1
ATOM 1326 C CA . PHE A 1 164 ? 0.492 2.558 12.947 1.00 75.62 164 PHE A CA 1
ATOM 1327 C C . PHE A 1 164 ? 1.928 3.091 12.8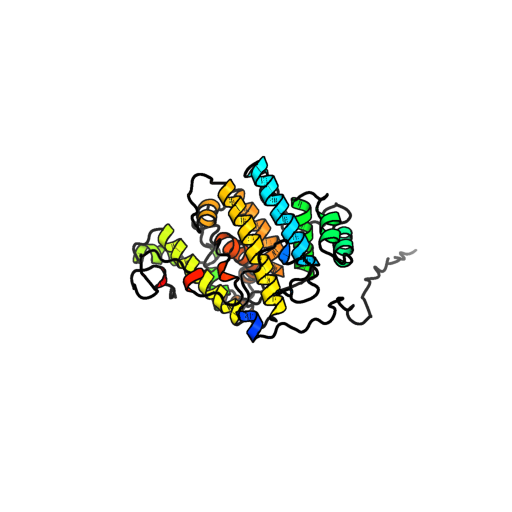41 1.00 75.62 164 PHE A C 1
ATOM 1329 O O . PHE A 1 164 ? 2.892 2.361 13.062 1.00 75.62 164 PHE A O 1
ATOM 1336 N N . SER A 1 165 ? 2.094 4.356 12.472 1.00 63.72 165 SER A N 1
ATOM 1337 C CA . SER A 1 165 ? 3.381 5.015 12.322 1.00 63.72 165 SER A CA 1
ATOM 1338 C C . SER A 1 165 ? 3.717 5.968 13.475 1.00 63.72 165 SER A C 1
ATOM 1340 O O . SER A 1 165 ? 4.849 6.423 13.589 1.00 63.72 165 SER A O 1
ATOM 1342 N N . ALA A 1 166 ? 2.768 6.240 14.365 1.00 60.59 166 ALA A N 1
ATOM 1343 C CA . ALA A 1 166 ? 3.006 7.005 15.582 1.00 60.59 166 ALA A CA 1
ATOM 1344 C C . ALA A 1 166 ? 2.254 6.381 16.771 1.00 60.59 166 ALA A C 1
ATOM 1346 O O . ALA A 1 166 ? 1.423 7.043 17.395 1.00 60.59 166 ALA A O 1
ATOM 1347 N N . PRO A 1 167 ? 2.541 5.116 17.137 1.00 49.75 167 PRO A N 1
ATOM 1348 C CA . PRO A 1 167 ? 1.840 4.417 18.215 1.00 49.75 167 PRO A CA 1
ATOM 1349 C C . PRO A 1 167 ? 2.018 5.037 19.612 1.00 49.75 167 PRO A C 1
ATOM 1351 O O . PRO A 1 167 ? 1.358 4.578 20.536 1.00 49.75 167 PRO A O 1
ATOM 1354 N N . TYR A 1 168 ? 2.808 6.106 19.784 1.00 44.78 168 TYR A N 1
ATOM 1355 C CA . TYR A 1 168 ? 2.885 6.866 21.046 1.00 44.78 168 TYR A CA 1
ATOM 1356 C C . TYR A 1 168 ? 2.456 8.336 20.947 1.00 44.78 168 TYR A C 1
ATOM 1358 O O . TYR A 1 168 ? 2.485 9.048 21.948 1.00 44.78 168 TYR A O 1
ATOM 1366 N N . LEU A 1 169 ? 2.021 8.795 19.773 1.00 41.19 169 LEU A N 1
ATOM 1367 C CA . LEU A 1 169 ? 1.412 10.112 19.585 1.00 41.19 169 LEU A CA 1
ATOM 1368 C C . LEU A 1 169 ? 0.167 9.929 18.733 1.00 41.19 169 LEU A C 1
ATOM 1370 O O . LEU A 1 169 ? 0.103 10.285 17.558 1.00 41.19 169 LEU A O 1
ATOM 1374 N N . TRP A 1 170 ? -0.829 9.324 19.364 1.00 51.12 170 TRP A N 1
ATOM 1375 C CA . TRP A 1 170 ? -2.186 9.301 18.852 1.00 51.12 170 TRP A CA 1
ATOM 1376 C C . TRP A 1 170 ? -2.616 10.743 18.708 1.00 51.12 170 TRP A C 1
ATOM 1378 O O . TRP A 1 170 ? -2.275 11.577 19.547 1.00 51.12 170 TRP A O 1
ATOM 1388 N N . ASN A 1 171 ? -3.257 11.038 17.584 1.00 44.62 171 ASN A N 1
ATOM 1389 C CA . ASN A 1 171 ? -3.393 12.394 17.097 1.00 44.62 171 ASN A CA 1
ATOM 1390 C C . ASN A 1 171 ? -3.912 13.328 18.203 1.00 44.62 171 ASN A C 1
ATOM 1392 O O . ASN A 1 171 ? -5.090 13.292 18.552 1.00 44.62 171 ASN A O 1
ATOM 1396 N N . SER A 1 172 ? -3.038 14.170 18.757 1.00 39.28 172 SER A N 1
ATOM 1397 C CA . SER A 1 172 ? -3.403 15.102 19.827 1.00 39.28 172 SER A CA 1
ATOM 1398 C C . SER A 1 172 ? -4.457 16.107 19.352 1.00 39.28 172 SER A C 1
ATOM 1400 O O . SER A 1 172 ? -5.262 16.583 20.152 1.00 39.28 172 SER A O 1
ATOM 1402 N N . ALA A 1 173 ? -4.542 16.350 18.037 1.00 42.28 173 ALA A N 1
ATOM 1403 C CA . ALA A 1 173 ? -5.591 17.155 17.417 1.00 42.28 173 ALA A CA 1
ATOM 1404 C C . ALA A 1 173 ? -6.952 16.432 17.320 1.00 42.28 173 ALA A C 1
ATOM 1406 O O . ALA A 1 173 ? -7.953 17.073 17.010 1.00 42.28 173 ALA A O 1
ATOM 1407 N N . ALA A 1 174 ? -7.032 15.125 17.604 1.00 43.47 174 ALA A N 1
ATOM 1408 C CA . ALA A 1 174 ? -8.303 14.410 17.767 1.00 43.47 174 ALA A CA 1
ATOM 1409 C C . ALA A 1 174 ? -8.951 14.641 19.149 1.00 43.47 174 ALA A C 1
ATOM 1411 O O . ALA A 1 174 ? -10.060 14.160 19.386 1.00 43.47 174 ALA A O 1
ATOM 1412 N N . GLY A 1 175 ? -8.293 15.392 20.044 1.00 38.91 175 GLY A N 1
ATOM 1413 C CA . GLY A 1 175 ? -8.904 15.937 21.258 1.00 38.91 175 GLY A CA 1
ATOM 1414 C C . GLY A 1 175 ? -9.331 14.904 22.301 1.00 38.91 175 GLY A C 1
ATOM 1415 O O . GLY A 1 175 ? -10.156 15.221 23.152 1.00 38.91 175 GLY A O 1
ATOM 1416 N N . ARG A 1 176 ? -8.803 13.676 22.257 1.00 43.66 176 ARG A N 1
ATOM 1417 C CA . ARG A 1 176 ? -9.078 12.666 23.282 1.00 43.66 176 ARG A CA 1
ATOM 1418 C C . ARG A 1 176 ? -7.776 12.213 23.904 1.00 43.66 176 ARG A C 1
ATOM 1420 O O . ARG A 1 176 ? -6.888 11.722 23.215 1.00 43.66 176 ARG A O 1
ATOM 1427 N N . GLU A 1 177 ? -7.699 12.356 25.219 1.00 46.38 177 GLU A N 1
ATOM 1428 C CA . GLU A 1 177 ? -6.905 11.469 26.054 1.00 46.38 177 GLU A CA 1
ATOM 1429 C C . GLU A 1 177 ? -7.157 10.027 25.582 1.00 46.38 177 GLU A C 1
ATOM 1431 O O . GLU A 1 177 ? -8.262 9.498 25.670 1.00 46.38 177 GLU A O 1
ATOM 1436 N N . ASN A 1 178 ? -6.136 9.480 24.934 1.00 61.47 178 ASN A N 1
ATOM 1437 C CA . ASN A 1 178 ? -5.943 8.131 24.438 1.00 61.47 178 ASN A CA 1
ATOM 1438 C C . ASN A 1 178 ? -7.034 7.067 24.754 1.00 61.47 178 ASN A C 1
ATOM 1440 O O . ASN A 1 178 ? -6.839 6.206 25.616 1.00 61.47 178 ASN A O 1
ATOM 1444 N N . GLU A 1 179 ? -8.122 7.021 23.973 1.00 66.19 179 GLU A N 1
ATOM 1445 C CA . GLU A 1 179 ? -9.175 5.988 24.103 1.00 66.19 179 GLU A CA 1
ATOM 1446 C C . GLU A 1 179 ? -8.616 4.562 24.039 1.00 66.19 179 GLU A C 1
ATOM 1448 O O . GLU A 1 179 ? -9.006 3.712 24.831 1.00 66.19 179 GLU A O 1
ATOM 1453 N N . PHE A 1 180 ? -7.641 4.302 23.163 1.00 72.38 180 PHE A N 1
ATOM 1454 C CA . PHE A 1 180 ? -7.005 2.985 23.061 1.00 72.38 180 PHE A CA 1
ATOM 1455 C C . PHE A 1 180 ? -6.060 2.642 24.231 1.00 72.38 180 PHE A C 1
ATOM 1457 O O . PHE A 1 180 ? -5.736 1.475 24.416 1.00 72.38 180 PHE A O 1
ATOM 1464 N N . LYS A 1 181 ? -5.614 3.622 25.033 1.00 70.50 181 LYS A N 1
ATOM 1465 C CA . LYS A 1 181 ? -4.620 3.462 26.117 1.00 70.50 181 LYS A CA 1
ATOM 1466 C C . LYS A 1 181 ? -5.404 3.157 27.344 1.00 70.50 181 LYS A C 1
ATOM 1468 O O . LYS A 1 181 ? -5.133 2.156 27.972 1.00 70.50 181 LYS A O 1
ATOM 1473 N N . LYS A 1 182 ? -6.454 3.946 27.561 1.00 73.25 182 LYS A N 1
ATOM 1474 C CA . LYS A 1 182 ? -7.509 3.608 28.489 1.00 73.25 182 LYS A CA 1
ATOM 1475 C C . LYS A 1 182 ? -8.082 2.222 28.180 1.00 73.25 182 LYS A C 1
ATOM 1477 O O . LYS A 1 182 ? -8.142 1.403 29.076 1.00 73.25 182 LYS A O 1
ATOM 1482 N N . TYR A 1 183 ? -8.392 1.899 26.921 1.00 75.81 183 TYR A N 1
ATOM 1483 C CA . TYR A 1 183 ? -8.831 0.548 26.547 1.00 75.81 183 TYR A CA 1
ATOM 1484 C C . TYR A 1 183 ? -7.789 -0.528 26.884 1.00 75.81 183 TYR A C 1
ATOM 1486 O O . TYR A 1 183 ? -8.153 -1.572 27.419 1.00 75.81 183 TYR A O 1
ATOM 1494 N N . ALA A 1 184 ? -6.508 -0.300 26.576 1.00 77.50 184 ALA A N 1
ATOM 1495 C CA . ALA A 1 184 ? -5.444 -1.247 26.895 1.00 77.50 184 ALA A CA 1
ATOM 1496 C C . ALA A 1 184 ? -5.241 -1.403 28.410 1.00 77.50 184 ALA A C 1
ATOM 1498 O O . ALA A 1 184 ? -5.114 -2.524 28.883 1.00 77.50 184 ALA A O 1
ATOM 1499 N N . GLU A 1 185 ? -5.279 -0.310 29.169 1.00 80.75 185 GLU A N 1
ATOM 1500 C CA . GLU A 1 185 ? -5.180 -0.280 30.631 1.00 80.75 185 GLU A CA 1
ATOM 1501 C C . GLU A 1 185 ? -6.385 -0.985 31.277 1.00 80.75 185 GLU A C 1
ATOM 1503 O O . GLU A 1 185 ? -6.198 -1.909 32.065 1.00 80.75 185 GLU A O 1
ATOM 1508 N N . ASP A 1 186 ? -7.611 -0.641 30.870 1.00 82.25 186 ASP A N 1
ATOM 1509 C CA . ASP A 1 186 ? -8.867 -1.232 31.358 1.00 82.25 186 ASP A CA 1
ATOM 1510 C C . ASP A 1 186 ? -8.943 -2.744 31.078 1.00 82.25 186 ASP A C 1
ATOM 1512 O O . ASP A 1 186 ? -9.592 -3.497 31.807 1.00 82.25 186 ASP A O 1
ATOM 1516 N N . ARG A 1 187 ? -8.296 -3.205 30.001 1.00 80.00 187 ARG A N 1
ATOM 1517 C CA . ARG A 1 187 ? -8.262 -4.614 29.579 1.00 80.00 187 ARG A CA 1
ATOM 1518 C C . ARG A 1 187 ? -6.958 -5.327 29.942 1.00 80.00 187 ARG A C 1
ATOM 1520 O O . ARG A 1 187 ? -6.821 -6.497 29.590 1.00 80.00 187 ARG A O 1
ATOM 1527 N N . ASN A 1 188 ? -6.033 -4.654 30.630 1.00 83.19 188 ASN A N 1
ATOM 1528 C CA . ASN A 1 188 ? -4.699 -5.157 30.966 1.00 83.19 188 ASN A CA 1
ATOM 1529 C C . ASN A 1 188 ? -3.960 -5.780 29.758 1.00 83.19 188 ASN A C 1
ATOM 1531 O O . ASN A 1 188 ? -3.400 -6.872 29.846 1.00 83.19 188 ASN A O 1
ATOM 1535 N N . LEU A 1 189 ? -4.019 -5.106 28.607 1.00 79.75 189 LEU A N 1
ATOM 1536 C CA . LEU A 1 189 ? -3.396 -5.536 27.356 1.00 79.75 189 LEU A CA 1
ATOM 1537 C C . LEU A 1 189 ? -1.978 -4.983 27.238 1.00 79.75 189 LEU A C 1
ATOM 1539 O O . LEU A 1 189 ? -1.729 -3.815 27.546 1.00 79.75 189 LEU A O 1
ATOM 1543 N N . SER A 1 190 ? -1.065 -5.799 26.711 1.00 82.50 190 SER A N 1
ATOM 1544 C CA . SER A 1 190 ? 0.234 -5.293 26.278 1.00 82.50 190 SER A CA 1
ATOM 1545 C C . SER A 1 190 ? 0.095 -4.435 25.012 1.00 82.50 190 SER A C 1
ATOM 1547 O O . SER A 1 190 ? -0.910 -4.482 24.297 1.00 82.50 190 SER A O 1
ATOM 1549 N N . GLU A 1 191 ? 1.124 -3.645 24.707 1.00 78.88 191 GLU A N 1
ATOM 1550 C CA . GLU A 1 191 ? 1.173 -2.866 23.465 1.00 78.88 191 GLU A CA 1
ATOM 1551 C C . GLU A 1 191 ? 1.118 -3.765 22.221 1.00 78.88 191 GLU A C 1
ATOM 1553 O O . GLU A 1 191 ? 0.407 -3.450 21.266 1.00 78.88 191 GLU A O 1
ATOM 1558 N N . ASP A 1 192 ? 1.810 -4.906 22.252 1.00 79.44 192 ASP A N 1
ATOM 1559 C CA . ASP A 1 192 ? 1.802 -5.877 21.157 1.00 79.44 192 ASP A CA 1
ATOM 1560 C C . ASP A 1 192 ? 0.392 -6.459 20.949 1.00 79.44 192 ASP A C 1
ATOM 1562 O O . ASP A 1 192 ? -0.082 -6.524 19.813 1.00 79.44 192 ASP A O 1
ATOM 1566 N N . ASP A 1 193 ? -0.331 -6.780 22.029 1.00 78.50 193 ASP A N 1
ATOM 1567 C CA . ASP A 1 193 ? -1.720 -7.256 21.944 1.00 78.50 193 ASP A CA 1
ATOM 1568 C C . ASP A 1 193 ? -2.649 -6.201 21.337 1.00 78.50 193 ASP A C 1
ATOM 1570 O O . ASP A 1 193 ? -3.522 -6.517 20.520 1.00 78.50 193 ASP A O 1
ATOM 1574 N N . LEU A 1 194 ? -2.469 -4.934 21.720 1.00 80.00 194 LEU A N 1
ATOM 1575 C CA . LEU A 1 194 ? -3.236 -3.824 21.167 1.00 80.00 194 LEU A CA 1
ATOM 1576 C C . LEU A 1 194 ? -2.951 -3.654 19.668 1.00 80.00 194 LEU A C 1
ATOM 1578 O O . LEU A 1 194 ? -3.893 -3.540 18.882 1.00 80.00 194 LEU A O 1
ATOM 1582 N N . ILE A 1 195 ? -1.681 -3.686 19.250 1.00 80.38 195 ILE A N 1
ATOM 1583 C CA . ILE A 1 195 ? -1.288 -3.587 17.836 1.00 80.38 195 ILE A CA 1
ATOM 1584 C C . ILE A 1 195 ? -1.938 -4.703 17.018 1.00 80.38 195 ILE A C 1
ATOM 1586 O O . ILE A 1 195 ? -2.493 -4.425 15.953 1.00 80.38 195 ILE A O 1
ATOM 1590 N N . ILE A 1 196 ? -1.918 -5.942 17.512 1.00 79.56 196 ILE A N 1
ATOM 1591 C CA . ILE A 1 196 ? -2.529 -7.096 16.839 1.00 79.56 196 ILE A CA 1
ATOM 1592 C C . ILE A 1 196 ? -4.039 -6.890 16.667 1.00 79.56 196 ILE A C 1
ATOM 1594 O O . ILE A 1 196 ? -4.570 -7.074 15.569 1.00 79.56 196 ILE A O 1
ATOM 1598 N N . ARG A 1 197 ? -4.740 -6.458 17.723 1.00 80.00 197 ARG A N 1
ATOM 1599 C CA . ARG A 1 197 ? -6.196 -6.222 17.697 1.00 80.00 197 ARG A CA 1
ATOM 1600 C C . ARG A 1 197 ? -6.581 -5.111 16.723 1.00 80.00 197 ARG A C 1
ATOM 1602 O O . ARG A 1 197 ? -7.476 -5.305 15.899 1.00 80.00 197 ARG A O 1
ATOM 1609 N N . LEU A 1 198 ? -5.875 -3.981 16.763 1.00 82.44 198 LEU A N 1
ATOM 1610 C CA . LEU A 1 198 ? -6.093 -2.872 15.830 1.00 82.44 198 LEU A CA 1
ATOM 1611 C C . LEU A 1 198 ? -5.785 -3.293 14.390 1.00 82.44 198 LEU A C 1
ATOM 1613 O O . LEU A 1 198 ? -6.540 -2.966 13.477 1.00 82.44 198 LEU A O 1
ATOM 1617 N N . SER A 1 199 ? -4.717 -4.063 14.184 1.00 82.19 199 SER A N 1
ATOM 1618 C CA . SER A 1 199 ? -4.340 -4.582 12.867 1.00 82.19 199 SER A CA 1
ATOM 1619 C C . SER A 1 199 ? -5.411 -5.503 12.288 1.00 82.19 199 SER A C 1
ATOM 1621 O O . SER A 1 199 ? -5.820 -5.324 11.142 1.00 82.19 199 SER A O 1
ATOM 1623 N N . ASN A 1 200 ? -5.920 -6.438 13.098 1.00 82.81 200 ASN A N 1
ATOM 1624 C CA . ASN A 1 200 ? -7.029 -7.313 12.727 1.00 82.81 200 ASN A CA 1
ATOM 1625 C C . ASN A 1 200 ? -8.279 -6.500 12.366 1.00 82.81 200 ASN A C 1
ATOM 1627 O O . ASN A 1 200 ? -8.920 -6.800 11.364 1.00 82.81 200 ASN A O 1
ATOM 1631 N N . LYS A 1 201 ? -8.607 -5.453 13.138 1.00 83.12 201 LYS A N 1
ATOM 1632 C CA . LYS A 1 201 ? -9.758 -4.581 12.862 1.00 83.12 201 LYS A CA 1
ATOM 1633 C C . LYS A 1 201 ? -9.623 -3.853 11.525 1.00 83.12 201 LYS A C 1
ATOM 1635 O O . LYS A 1 201 ? -10.570 -3.865 10.746 1.00 83.12 201 LYS A O 1
ATOM 1640 N N . VAL A 1 202 ? -8.462 -3.257 11.239 1.00 84.12 202 VAL A N 1
ATOM 1641 C CA . VAL A 1 202 ? -8.227 -2.567 9.956 1.00 84.12 202 VAL A CA 1
ATOM 1642 C C . VAL A 1 202 ? -8.286 -3.543 8.792 1.00 84.12 202 VAL A C 1
ATOM 1644 O O . VAL A 1 202 ? -8.949 -3.248 7.804 1.00 84.12 202 VAL A O 1
ATOM 1647 N N . ALA A 1 203 ? -7.631 -4.701 8.908 1.00 82.38 203 ALA A N 1
ATOM 1648 C CA . ALA A 1 203 ? -7.645 -5.712 7.856 1.00 82.38 203 ALA A CA 1
ATOM 1649 C C . ALA A 1 203 ? -9.070 -6.208 7.558 1.00 82.38 203 ALA A C 1
ATOM 1651 O O . ALA A 1 203 ? -9.430 -6.366 6.396 1.00 82.38 203 ALA A O 1
ATOM 1652 N N . ASP A 1 204 ? -9.892 -6.397 8.594 1.00 83.25 204 ASP A N 1
ATOM 1653 C CA . ASP A 1 204 ? -11.284 -6.836 8.469 1.00 83.25 204 ASP A CA 1
ATOM 1654 C C . ASP A 1 204 ? -12.169 -5.778 7.798 1.00 83.25 204 ASP A C 1
ATOM 1656 O O . ASP A 1 204 ? -12.819 -6.081 6.800 1.00 83.25 204 ASP A O 1
ATOM 1660 N N . ILE A 1 205 ? -12.133 -4.522 8.274 1.00 84.50 205 ILE A N 1
ATOM 1661 C CA . ILE A 1 205 ? -12.880 -3.420 7.643 1.00 84.50 205 ILE A CA 1
ATOM 1662 C C . ILE A 1 205 ? -12.441 -3.264 6.184 1.00 84.50 205 ILE A C 1
ATOM 1664 O O . ILE A 1 205 ? -13.279 -3.126 5.300 1.00 84.50 205 ILE A O 1
ATOM 1668 N N . TRP A 1 206 ? -11.134 -3.315 5.915 1.00 85.06 206 TRP A N 1
ATOM 1669 C CA . TRP A 1 206 ? -10.598 -3.127 4.570 1.00 85.06 206 TRP A CA 1
ATOM 1670 C C . TRP A 1 206 ? -10.995 -4.258 3.611 1.00 85.06 206 TRP A C 1
ATOM 1672 O O . TRP A 1 206 ? -11.353 -3.991 2.463 1.00 85.06 206 TRP A O 1
ATOM 1682 N N . ALA A 1 207 ? -10.952 -5.514 4.066 1.00 81.12 207 ALA A N 1
ATOM 1683 C CA . ALA A 1 207 ? -11.398 -6.659 3.274 1.00 81.12 207 ALA A CA 1
ATOM 1684 C C . ALA A 1 207 ? -12.882 -6.520 2.894 1.00 81.12 207 ALA A C 1
ATOM 1686 O O . ALA A 1 207 ? -13.227 -6.672 1.724 1.00 81.12 207 ALA A O 1
ATOM 1687 N N . VAL A 1 208 ? -13.730 -6.138 3.855 1.00 82.44 208 VAL A N 1
ATOM 1688 C CA . VAL A 1 208 ? -15.167 -5.902 3.645 1.00 82.44 208 VAL A CA 1
ATOM 1689 C C . VAL A 1 208 ? -15.417 -4.713 2.714 1.00 82.44 208 VAL A C 1
ATOM 1691 O O . VAL A 1 208 ? -16.257 -4.807 1.816 1.00 82.44 208 VAL A O 1
ATOM 1694 N N . ASP A 1 209 ? -14.692 -3.606 2.887 1.00 82.00 209 ASP A N 1
ATOM 1695 C CA . ASP A 1 209 ? -14.793 -2.435 2.013 1.00 82.00 209 ASP A CA 1
ATOM 1696 C C . ASP A 1 209 ? -14.488 -2.839 0.566 1.00 82.00 209 ASP A C 1
ATOM 1698 O O . ASP A 1 209 ? -15.316 -2.627 -0.315 1.00 82.00 209 ASP A O 1
ATOM 1702 N N . LEU A 1 210 ? -13.356 -3.510 0.317 1.00 79.06 210 LEU A N 1
ATOM 1703 C CA . LEU A 1 210 ? -12.941 -3.928 -1.027 1.00 79.06 210 LEU A CA 1
ATOM 1704 C C . LEU A 1 210 ? -13.954 -4.825 -1.754 1.00 79.06 210 LEU A C 1
ATOM 1706 O O . LEU A 1 210 ? -13.933 -4.883 -2.991 1.00 79.06 210 LEU A O 1
ATOM 1710 N N . GLU A 1 211 ? -14.785 -5.567 -1.026 1.00 77.94 211 GLU A N 1
ATOM 1711 C CA . GLU A 1 211 ? -15.880 -6.351 -1.600 1.00 77.94 211 GLU A CA 1
ATOM 1712 C C . GLU A 1 211 ? -17.075 -5.455 -1.940 1.00 77.94 211 GLU A C 1
ATOM 1714 O O . GLU A 1 211 ? -17.564 -5.487 -3.075 1.00 77.94 211 GLU A O 1
ATOM 1719 N N . ASN A 1 212 ? -17.472 -4.595 -1.001 1.00 78.62 212 ASN A N 1
ATOM 1720 C CA . ASN A 1 212 ? -18.716 -3.825 -1.038 1.00 78.62 212 ASN A CA 1
ATOM 1721 C C . ASN A 1 212 ? -18.629 -2.470 -1.751 1.00 78.62 212 ASN A C 1
ATOM 1723 O O . ASN A 1 212 ? -19.649 -1.795 -1.904 1.00 78.62 212 ASN A O 1
ATOM 1727 N N . THR A 1 213 ? -17.444 -2.038 -2.185 1.00 77.06 213 THR A N 1
ATOM 1728 C CA . THR A 1 213 ? -17.323 -0.747 -2.862 1.00 77.06 213 THR A CA 1
ATOM 1729 C C . THR A 1 213 ? -17.969 -0.725 -4.256 1.00 77.06 213 THR A C 1
ATOM 1731 O O . THR A 1 213 ? -18.188 -1.762 -4.892 1.00 77.06 213 THR A O 1
ATOM 1734 N N . VAL A 1 214 ? -18.256 0.484 -4.750 1.00 80.81 214 VAL A N 1
ATOM 1735 C CA . VAL A 1 214 ? -18.931 0.734 -6.037 1.00 80.81 214 VAL A CA 1
ATOM 1736 C C . VAL A 1 214 ? -18.007 0.642 -7.256 1.00 80.81 214 VAL A C 1
ATOM 1738 O O . VAL A 1 214 ? -18.503 0.641 -8.383 1.00 80.81 214 VAL A O 1
ATOM 1741 N N . GLU A 1 215 ? -16.683 0.595 -7.063 1.00 82.94 215 GLU A N 1
ATOM 1742 C CA . GLU A 1 215 ? -15.723 0.524 -8.170 1.00 82.94 215 GLU A CA 1
ATOM 1743 C C . GLU A 1 215 ? -15.863 -0.776 -8.967 1.00 82.94 215 GLU A C 1
ATOM 1745 O O . GLU A 1 215 ? -16.291 -1.826 -8.468 1.00 82.94 215 GLU A O 1
ATOM 1750 N N . LYS A 1 216 ? -15.459 -0.713 -10.237 1.00 81.81 216 LYS A N 1
ATOM 1751 C CA . LYS A 1 216 ? -15.572 -1.845 -11.159 1.00 81.81 216 LYS A CA 1
ATOM 1752 C C . LYS A 1 216 ? -14.625 -2.981 -10.748 1.00 81.81 216 LYS A C 1
ATOM 1754 O O . LYS A 1 216 ? -13.544 -2.715 -10.217 1.00 81.81 216 LYS A O 1
ATOM 1759 N N . PRO A 1 217 ? -14.945 -4.249 -11.074 1.00 77.94 217 PRO A N 1
ATOM 1760 C CA . PRO A 1 217 ? -14.064 -5.387 -10.794 1.00 77.94 217 PRO A CA 1
ATOM 1761 C C . PRO A 1 217 ? -12.617 -5.193 -11.277 1.00 77.94 217 PRO A C 1
ATOM 1763 O O . PRO A 1 217 ? -11.677 -5.467 -10.533 1.00 77.94 217 PRO A O 1
ATOM 1766 N N . THR A 1 218 ? -12.414 -4.636 -12.476 1.00 77.06 218 THR A N 1
ATOM 1767 C CA . THR A 1 218 ? -11.073 -4.361 -13.018 1.00 77.06 218 THR A CA 1
ATOM 1768 C C . THR A 1 218 ? -10.313 -3.319 -12.188 1.00 77.06 218 THR A C 1
ATOM 1770 O O . THR A 1 218 ? -9.129 -3.496 -11.912 1.00 77.06 218 THR A O 1
ATOM 1773 N N . GLU A 1 219 ? -10.976 -2.252 -11.730 1.00 82.94 219 GLU A N 1
ATOM 1774 C CA . GLU A 1 219 ? -10.372 -1.252 -10.834 1.00 82.94 219 GLU A CA 1
ATOM 1775 C C . GLU A 1 219 ? -9.971 -1.911 -9.510 1.00 82.94 219 GLU A C 1
ATOM 1777 O O . GLU A 1 219 ? -8.847 -1.708 -9.041 1.00 82.94 219 GLU A O 1
ATOM 1782 N N . LYS A 1 220 ? -10.858 -2.750 -8.941 1.00 82.44 220 LYS A N 1
ATOM 1783 C CA . LYS A 1 220 ? -10.607 -3.498 -7.695 1.00 82.44 220 LYS A CA 1
ATOM 1784 C C . LYS A 1 220 ? -9.377 -4.383 -7.851 1.00 82.44 220 LYS A C 1
ATOM 1786 O O . LYS A 1 220 ? -8.516 -4.408 -6.972 1.00 82.44 220 LYS A O 1
ATOM 1791 N N . LEU A 1 221 ? -9.264 -5.064 -8.991 1.00 79.81 221 LEU A N 1
ATOM 1792 C CA . LEU A 1 221 ? -8.122 -5.907 -9.327 1.00 79.81 221 LEU A CA 1
ATOM 1793 C C . LEU A 1 221 ? -6.821 -5.098 -9.420 1.00 79.81 221 LEU A C 1
ATOM 1795 O O . LEU A 1 221 ? -5.809 -5.502 -8.851 1.00 79.81 221 LEU A O 1
ATOM 1799 N N . MET A 1 222 ? -6.845 -3.941 -10.091 1.00 85.25 222 MET A N 1
ATOM 1800 C CA . MET A 1 222 ? -5.675 -3.067 -10.239 1.00 85.25 222 MET A CA 1
ATOM 1801 C C . MET A 1 222 ? -5.202 -2.505 -8.896 1.00 85.25 222 MET A C 1
ATOM 1803 O O . MET A 1 222 ? -4.003 -2.514 -8.619 1.00 85.25 222 MET A O 1
ATOM 1807 N N . PHE A 1 223 ? -6.121 -2.076 -8.029 1.00 89.19 223 PHE A N 1
ATOM 1808 C CA . PHE A 1 223 ? -5.776 -1.634 -6.678 1.00 89.19 223 PHE A CA 1
ATOM 1809 C C . PHE A 1 223 ? -5.169 -2.762 -5.846 1.00 89.19 223 PHE A C 1
ATOM 1811 O O . PHE A 1 223 ? -4.099 -2.589 -5.261 1.00 89.19 223 PHE A O 1
ATOM 1818 N N . ARG A 1 224 ? -5.809 -3.938 -5.836 1.00 86.81 224 ARG A N 1
ATOM 1819 C CA . ARG A 1 224 ? -5.316 -5.121 -5.115 1.00 86.81 224 ARG A CA 1
ATOM 1820 C C . ARG A 1 224 ? -3.925 -5.528 -5.604 1.00 86.81 224 ARG A C 1
ATOM 1822 O O . ARG A 1 224 ? -3.049 -5.792 -4.784 1.00 86.81 224 ARG A O 1
ATOM 1829 N N . PHE A 1 225 ? -3.689 -5.486 -6.916 1.00 86.38 225 PHE A N 1
ATOM 1830 C CA . PHE A 1 225 ? -2.374 -5.713 -7.515 1.00 86.38 225 PHE A CA 1
ATOM 1831 C C . PHE A 1 225 ? -1.330 -4.703 -7.024 1.00 86.38 225 PHE A C 1
ATOM 1833 O O . PHE A 1 225 ? -0.238 -5.100 -6.613 1.00 86.38 225 PHE A O 1
ATOM 1840 N N . ILE A 1 226 ? -1.647 -3.405 -7.034 1.00 91.50 226 ILE A N 1
ATOM 1841 C CA . ILE A 1 226 ? -0.725 -2.361 -6.564 1.00 91.50 226 ILE A CA 1
ATOM 1842 C C . ILE A 1 226 ? -0.375 -2.593 -5.095 1.00 91.50 226 ILE A C 1
ATOM 1844 O O . ILE A 1 226 ? 0.805 -2.673 -4.752 1.00 91.50 226 ILE A O 1
ATOM 1848 N N . MET A 1 227 ? -1.385 -2.762 -4.244 1.00 92.25 227 MET A N 1
ATOM 1849 C CA . MET A 1 227 ? -1.183 -2.900 -2.807 1.00 92.25 227 MET A CA 1
ATOM 1850 C C . MET A 1 227 ? -0.432 -4.177 -2.440 1.00 92.25 227 MET A C 1
ATOM 1852 O O . MET A 1 227 ? 0.551 -4.094 -1.713 1.00 92.25 227 MET A O 1
ATOM 1856 N N . ALA A 1 228 ? -0.799 -5.336 -2.995 1.00 88.56 228 ALA A N 1
ATOM 1857 C CA . ALA A 1 228 ? -0.121 -6.598 -2.694 1.00 88.56 228 ALA A CA 1
ATOM 1858 C C . ALA A 1 228 ? 1.381 -6.555 -3.033 1.00 88.56 228 ALA A C 1
ATOM 1860 O O . ALA A 1 228 ? 2.214 -7.058 -2.273 1.00 88.56 228 ALA A O 1
ATOM 1861 N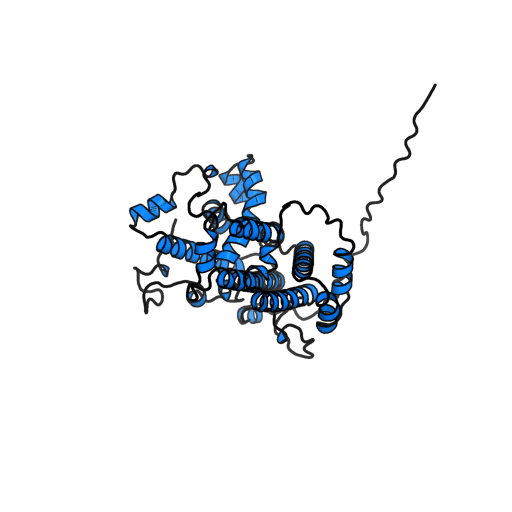 N . ASN A 1 229 ? 1.748 -5.931 -4.157 1.00 89.88 229 ASN A N 1
ATOM 1862 C CA . ASN A 1 229 ? 3.146 -5.839 -4.578 1.00 89.88 229 ASN A CA 1
ATOM 1863 C C . ASN A 1 229 ? 3.926 -4.756 -3.819 1.00 89.88 229 ASN A C 1
ATOM 1865 O O . ASN A 1 229 ? 5.078 -4.992 -3.456 1.00 89.88 229 ASN A O 1
ATOM 1869 N N . LEU A 1 230 ? 3.306 -3.614 -3.502 1.00 92.88 230 LEU A N 1
ATOM 1870 C CA . LEU A 1 230 ? 3.921 -2.622 -2.616 1.00 92.88 230 LEU A CA 1
ATOM 1871 C C . LEU A 1 230 ? 4.136 -3.191 -1.208 1.00 92.88 230 LEU A C 1
ATOM 1873 O O . LEU A 1 230 ? 5.209 -2.997 -0.642 1.00 92.88 230 LEU A O 1
ATOM 1877 N N . THR A 1 231 ? 3.176 -3.948 -0.669 1.00 90.19 231 THR A N 1
ATOM 1878 C CA . THR A 1 231 ? 3.321 -4.649 0.613 1.00 90.19 231 THR A CA 1
ATOM 1879 C C . THR A 1 231 ? 4.514 -5.602 0.587 1.00 90.19 231 THR A C 1
ATOM 1881 O O . THR A 1 231 ? 5.304 -5.609 1.526 1.00 90.19 231 THR A O 1
ATOM 1884 N N . ARG A 1 232 ? 4.719 -6.347 -0.508 1.00 87.19 232 ARG A N 1
ATOM 1885 C CA . ARG A 1 232 ? 5.892 -7.223 -0.660 1.00 87.19 232 ARG A CA 1
ATOM 1886 C C . ARG A 1 232 ? 7.212 -6.447 -0.632 1.00 87.19 232 ARG A C 1
ATOM 1888 O O . ARG A 1 232 ? 8.120 -6.865 0.081 1.00 87.19 232 ARG A O 1
ATOM 1895 N N . ILE A 1 233 ? 7.302 -5.340 -1.374 1.00 91.12 233 ILE A N 1
ATOM 1896 C CA . ILE A 1 233 ? 8.486 -4.461 -1.412 1.00 91.12 233 ILE A CA 1
ATOM 1897 C C . ILE A 1 233 ? 8.777 -3.883 -0.018 1.00 91.12 233 ILE A C 1
ATOM 1899 O O . ILE A 1 233 ? 9.911 -3.887 0.460 1.00 91.12 233 ILE A O 1
ATOM 1903 N N . VAL A 1 234 ? 7.741 -3.400 0.667 1.00 91.69 234 VAL A N 1
ATOM 1904 C CA . VAL A 1 234 ? 7.863 -2.854 2.023 1.00 91.69 234 VAL A CA 1
ATOM 1905 C C . VAL A 1 234 ? 8.301 -3.946 3.002 1.00 91.69 234 VAL A C 1
ATOM 1907 O O . VAL A 1 234 ? 9.233 -3.738 3.778 1.00 91.69 234 VAL A O 1
ATOM 1910 N N . GLY A 1 235 ? 7.709 -5.138 2.922 1.00 87.62 235 GLY A N 1
ATOM 1911 C CA . GLY A 1 235 ? 8.076 -6.284 3.749 1.00 87.62 235 GLY A CA 1
ATOM 1912 C C . GLY A 1 235 ? 9.523 -6.747 3.539 1.00 87.62 235 GLY A C 1
ATOM 1913 O O . GLY A 1 235 ? 10.210 -7.055 4.511 1.00 87.62 235 GLY A O 1
ATOM 1914 N N . SER A 1 236 ? 10.039 -6.776 2.301 1.00 87.25 236 SER A N 1
ATOM 1915 C CA . SER A 1 236 ? 11.460 -7.080 2.050 1.00 87.25 236 SER A CA 1
ATOM 1916 C C . SER A 1 236 ? 12.394 -6.013 2.615 1.00 87.25 236 SER A C 1
ATOM 1918 O O . SER A 1 236 ? 13.398 -6.366 3.230 1.00 87.25 236 SER A O 1
ATOM 1920 N N . TYR A 1 237 ? 12.038 -4.734 2.495 1.00 90.38 237 TYR A N 1
ATOM 1921 C CA . TYR A 1 237 ? 12.811 -3.642 3.085 1.00 90.38 237 TYR A CA 1
ATOM 1922 C C . TYR A 1 237 ? 12.871 -3.720 4.618 1.00 90.38 237 TYR A C 1
ATOM 1924 O O . TYR A 1 237 ? 13.954 -3.636 5.192 1.00 90.38 237 TYR A O 1
ATOM 1932 N N . PHE A 1 238 ? 11.739 -3.939 5.295 1.00 87.88 238 PHE A N 1
ATOM 1933 C CA . PHE A 1 238 ? 11.717 -4.053 6.759 1.00 87.88 238 PHE A CA 1
ATOM 1934 C C . PHE A 1 238 ? 12.433 -5.299 7.281 1.00 87.88 238 PHE A C 1
ATOM 1936 O O . PHE A 1 238 ? 13.054 -5.236 8.340 1.00 87.88 238 PHE A O 1
ATOM 1943 N N . ARG A 1 239 ? 12.402 -6.407 6.532 1.00 85.12 239 ARG A N 1
ATOM 1944 C CA . ARG A 1 239 ? 13.222 -7.582 6.853 1.00 85.12 239 ARG A CA 1
ATOM 1945 C C . ARG A 1 239 ? 14.710 -7.271 6.748 1.00 85.12 239 ARG A C 1
ATOM 1947 O O . ARG A 1 239 ? 15.429 -7.561 7.691 1.00 85.12 239 ARG A O 1
ATOM 1954 N N . ALA A 1 240 ? 15.145 -6.618 5.668 1.00 85.06 240 ALA A N 1
ATOM 1955 C CA . ALA A 1 240 ? 16.544 -6.221 5.491 1.00 85.06 240 ALA A CA 1
ATOM 1956 C C . ALA A 1 240 ? 17.028 -5.216 6.555 1.00 85.06 240 ALA A C 1
ATOM 1958 O O . ALA A 1 240 ? 18.198 -5.236 6.938 1.00 85.06 240 ALA A O 1
ATOM 1959 N N . LEU A 1 241 ? 16.129 -4.354 7.045 1.00 82.56 241 LEU A N 1
ATOM 1960 C CA . LEU A 1 241 ? 16.388 -3.439 8.162 1.00 82.56 241 LEU A CA 1
ATOM 1961 C C . LEU A 1 241 ? 16.605 -4.164 9.486 1.00 82.56 241 LEU A C 1
ATOM 1963 O O . LEU A 1 241 ? 17.269 -3.629 10.372 1.00 82.56 241 LEU A O 1
ATOM 1967 N N . ASN A 1 242 ? 15.999 -5.338 9.653 1.00 76.94 242 ASN A N 1
ATOM 1968 C CA . ASN A 1 242 ? 15.923 -5.985 10.947 1.00 76.94 242 ASN A CA 1
ATOM 1969 C C . ASN A 1 242 ? 16.036 -7.508 10.837 1.00 76.94 242 ASN A C 1
ATOM 1971 O O . ASN A 1 242 ? 15.127 -8.257 11.193 1.00 76.94 242 ASN A O 1
ATOM 1975 N N . ASN A 1 243 ? 17.211 -7.952 10.381 1.00 66.25 243 ASN A N 1
ATOM 1976 C CA . ASN A 1 243 ? 17.573 -9.362 10.193 1.00 66.25 243 ASN A CA 1
ATOM 1977 C C . ASN A 1 243 ? 17.526 -10.205 11.487 1.00 66.25 243 ASN A C 1
ATOM 1979 O O . ASN A 1 243 ? 17.730 -11.415 11.431 1.00 66.25 243 ASN A O 1
ATOM 1983 N N . GLN A 1 244 ? 17.322 -9.577 12.651 1.00 56.78 244 GLN A N 1
ATOM 1984 C CA . GLN A 1 244 ? 17.323 -10.232 13.961 1.00 56.78 244 GLN A CA 1
ATOM 1985 C C . GLN A 1 244 ? 15.964 -10.830 14.343 1.00 56.78 244 GLN A C 1
ATOM 1987 O O . GLN A 1 244 ? 15.920 -11.764 15.141 1.00 56.78 244 GLN A O 1
ATOM 1992 N N . PHE A 1 245 ? 14.859 -10.330 13.781 1.00 57.03 245 PHE A N 1
ATOM 1993 C CA . PHE A 1 245 ? 13.536 -10.888 14.051 1.00 57.03 245 PHE A CA 1
ATOM 1994 C C . PHE A 1 245 ? 13.214 -11.994 13.043 1.00 57.03 245 PHE A C 1
ATOM 1996 O O . PHE A 1 245 ? 13.298 -11.798 11.829 1.00 57.03 245 PHE A O 1
ATOM 2003 N N . GLN A 1 246 ? 12.808 -13.165 13.547 1.00 54.84 246 GLN A N 1
ATOM 2004 C CA . GLN A 1 246 ? 12.114 -14.167 12.730 1.00 54.84 246 GLN A CA 1
ATOM 2005 C C . GLN A 1 246 ? 10.863 -13.528 12.113 1.00 54.84 246 GLN A C 1
ATOM 2007 O O . GLN A 1 246 ? 10.356 -12.576 12.694 1.00 54.84 246 GLN A O 1
ATOM 2012 N N . ASN A 1 247 ? 10.401 -14.024 10.954 1.00 55.72 247 ASN A N 1
ATOM 2013 C CA . ASN A 1 247 ? 9.281 -13.494 10.151 1.00 55.72 247 ASN A CA 1
ATOM 2014 C C . ASN A 1 247 ? 8.030 -13.121 10.985 1.00 55.72 247 ASN A C 1
ATOM 2016 O O . ASN A 1 247 ? 7.043 -13.852 11.008 1.00 55.72 247 ASN A O 1
ATOM 2020 N N . ASP A 1 248 ? 8.063 -11.960 11.632 1.00 68.06 248 ASP A N 1
ATOM 2021 C CA . ASP A 1 248 ? 6.961 -11.373 12.373 1.00 68.06 248 ASP A CA 1
ATOM 2022 C C . ASP A 1 248 ? 6.163 -10.524 11.385 1.00 68.06 248 ASP A C 1
ATOM 2024 O O . ASP A 1 248 ? 6.689 -9.589 10.768 1.00 68.06 248 ASP A O 1
ATOM 2028 N N . ARG A 1 249 ? 4.881 -10.858 11.208 1.00 69.75 249 ARG A N 1
ATOM 2029 C CA . ARG A 1 249 ? 3.975 -10.121 10.318 1.00 69.75 249 ARG A CA 1
ATOM 2030 C C . ARG A 1 249 ? 3.856 -8.649 10.745 1.00 69.75 249 ARG A C 1
ATOM 2032 O O . ARG A 1 249 ? 3.655 -7.798 9.887 1.00 69.75 249 ARG A O 1
ATOM 2039 N N . TYR A 1 250 ? 4.096 -8.330 12.018 1.00 76.69 250 TYR A N 1
ATOM 2040 C CA . TYR A 1 250 ? 4.048 -6.971 12.566 1.00 76.69 250 TYR A CA 1
ATOM 2041 C C . TYR A 1 250 ? 5.409 -6.272 12.631 1.00 76.69 250 TYR A C 1
ATOM 2043 O O . TYR A 1 250 ? 5.492 -5.152 13.143 1.00 76.69 250 TYR A O 1
ATOM 2051 N N . LEU A 1 251 ? 6.473 -6.877 12.083 1.00 81.19 251 LEU A N 1
ATOM 2052 C CA . LEU A 1 251 ? 7.820 -6.297 12.077 1.00 81.19 251 LEU A CA 1
ATOM 2053 C C . LEU A 1 251 ? 7.820 -4.860 11.546 1.00 81.19 251 LEU A C 1
ATOM 2055 O O . LEU A 1 251 ? 8.438 -3.975 12.133 1.00 81.19 251 LEU A O 1
ATOM 2059 N N . SER A 1 252 ? 7.093 -4.613 10.455 1.00 86.38 252 SER A N 1
ATOM 2060 C CA . SER A 1 252 ? 7.000 -3.288 9.846 1.00 86.38 252 SER A CA 1
ATOM 2061 C C . SER A 1 252 ? 6.408 -2.250 10.800 1.00 86.38 252 SER A C 1
ATOM 2063 O O . SER A 1 252 ? 6.944 -1.150 10.886 1.00 86.38 252 SER A O 1
ATOM 2065 N N . ILE A 1 253 ? 5.371 -2.591 11.570 1.00 85.19 253 ILE A N 1
ATOM 2066 C CA . ILE A 1 253 ? 4.790 -1.690 12.580 1.00 85.19 253 ILE A CA 1
ATOM 2067 C C . ILE A 1 253 ? 5.785 -1.466 13.721 1.00 85.19 253 ILE A C 1
ATOM 2069 O O . ILE A 1 253 ? 6.081 -0.322 14.064 1.00 85.19 253 ILE A O 1
ATOM 2073 N N . LYS A 1 254 ? 6.369 -2.546 14.256 1.00 79.88 254 LYS A N 1
ATOM 2074 C CA . LYS A 1 254 ? 7.321 -2.491 15.376 1.00 79.88 254 LYS A CA 1
ATOM 2075 C C . LYS A 1 254 ? 8.556 -1.647 15.055 1.00 79.88 254 LYS A C 1
ATOM 2077 O O . LYS A 1 254 ? 9.017 -0.893 15.906 1.00 79.88 254 LYS A O 1
ATOM 2082 N N . VAL A 1 255 ? 9.075 -1.735 13.829 1.00 80.94 255 VAL A N 1
ATOM 2083 C CA . VAL A 1 255 ? 10.254 -0.974 13.379 1.00 80.94 255 VAL A CA 1
ATOM 2084 C C . VAL A 1 255 ? 9.898 0.460 12.982 1.00 80.94 255 VAL A C 1
ATOM 2086 O O . VAL A 1 255 ? 10.718 1.361 13.137 1.00 80.94 255 VAL A O 1
ATOM 2089 N N . ASN A 1 256 ? 8.682 0.706 12.489 1.00 83.12 256 ASN A N 1
ATOM 2090 C CA . ASN A 1 256 ? 8.255 2.028 12.025 1.00 83.12 256 ASN A CA 1
ATOM 2091 C C . ASN A 1 256 ? 7.643 2.915 13.129 1.00 83.12 256 ASN A C 1
ATOM 2093 O O . ASN A 1 256 ? 7.177 4.019 12.837 1.00 83.12 256 ASN A O 1
ATOM 2097 N N . LYS A 1 257 ? 7.636 2.442 14.381 1.00 75.00 257 LYS A N 1
ATOM 2098 C CA . LYS A 1 257 ? 6.919 3.070 15.496 1.00 75.00 257 LYS A CA 1
ATOM 2099 C C . LYS A 1 257 ? 7.462 4.420 15.965 1.00 75.00 257 LYS A C 1
ATOM 2101 O O . LYS A 1 257 ? 6.738 5.169 16.612 1.00 75.00 257 LYS A O 1
ATOM 2106 N N . ASP A 1 258 ? 8.724 4.728 15.677 1.00 73.19 258 ASP A N 1
ATOM 2107 C CA . ASP A 1 258 ? 9.297 6.033 16.009 1.00 73.19 258 ASP A CA 1
ATOM 2108 C C . ASP A 1 258 ? 8.893 7.070 14.942 1.00 73.19 258 ASP A C 1
ATOM 2110 O O . ASP A 1 258 ? 9.357 6.967 13.795 1.00 73.19 258 ASP A O 1
ATOM 2114 N N . PRO A 1 259 ? 8.071 8.081 15.292 1.00 68.81 259 PRO A N 1
ATOM 2115 C CA . PRO A 1 259 ? 7.619 9.102 14.350 1.00 68.81 259 PRO A CA 1
ATOM 2116 C C . PRO A 1 259 ? 8.765 9.973 13.819 1.00 68.81 259 PRO A C 1
ATOM 2118 O O . PRO A 1 259 ? 8.665 10.501 12.713 1.00 68.81 259 PRO A O 1
ATOM 2121 N N . ASN A 1 260 ? 9.869 10.090 14.561 1.00 71.94 260 ASN A N 1
ATOM 2122 C CA . ASN A 1 260 ? 11.034 10.878 14.158 1.00 71.94 260 ASN A CA 1
ATOM 2123 C C . ASN A 1 260 ? 12.048 10.060 13.346 1.00 71.94 260 ASN A C 1
ATOM 2125 O O . ASN A 1 260 ? 13.061 10.594 12.885 1.00 71.94 260 ASN A O 1
ATOM 2129 N N . SER A 1 261 ? 11.792 8.765 13.144 1.00 80.94 261 SER A N 1
ATOM 2130 C CA . SER A 1 261 ? 12.708 7.912 12.400 1.00 80.94 261 SER A CA 1
ATOM 2131 C C . SER A 1 261 ? 12.706 8.238 10.903 1.00 80.94 261 SER A C 1
ATOM 2133 O O . SER A 1 261 ? 11.687 8.567 10.281 1.00 80.94 261 SER A O 1
ATOM 2135 N N . ARG A 1 262 ? 13.874 8.064 10.273 1.00 82.62 262 ARG A N 1
ATOM 2136 C CA . ARG A 1 262 ? 14.015 8.159 8.809 1.00 82.62 262 ARG A CA 1
ATOM 2137 C C . ARG A 1 262 ? 13.100 7.166 8.092 1.00 82.62 262 ARG A C 1
ATOM 2139 O O . ARG A 1 262 ? 12.536 7.493 7.052 1.00 82.62 262 ARG A O 1
ATOM 2146 N N . THR A 1 263 ? 12.930 5.974 8.658 1.00 85.19 263 THR A N 1
ATOM 2147 C CA . THR A 1 263 ? 12.041 4.933 8.130 1.00 85.19 263 THR A CA 1
ATOM 2148 C C . THR A 1 263 ? 10.593 5.409 8.088 1.00 85.19 263 THR A C 1
ATOM 2150 O O . THR A 1 263 ? 9.957 5.299 7.042 1.00 85.19 263 THR A O 1
ATOM 2153 N N . ASN A 1 264 ? 10.115 6.055 9.153 1.00 84.75 264 ASN A N 1
ATOM 2154 C CA . ASN A 1 264 ? 8.776 6.629 9.185 1.00 84.75 264 ASN A CA 1
ATOM 2155 C C . ASN A 1 264 ? 8.564 7.697 8.116 1.00 84.75 264 ASN A C 1
ATOM 2157 O O . ASN A 1 264 ? 7.572 7.659 7.386 1.00 84.75 264 ASN A O 1
ATOM 2161 N N . SER A 1 265 ? 9.538 8.597 7.978 1.00 84.44 265 SER A N 1
ATOM 2162 C CA . SER A 1 265 ? 9.517 9.649 6.961 1.00 84.44 265 SER A CA 1
ATOM 2163 C C . SER A 1 265 ? 9.461 9.066 5.544 1.00 84.44 265 SER A C 1
ATOM 2165 O O . SER A 1 265 ? 8.657 9.507 4.723 1.00 84.44 265 SER A O 1
ATOM 2167 N N . ARG A 1 266 ? 10.247 8.018 5.262 1.00 87.88 266 ARG A N 1
ATOM 2168 C CA . ARG A 1 266 ? 10.222 7.281 3.984 1.00 87.88 266 ARG A CA 1
ATOM 2169 C C . ARG A 1 266 ? 8.852 6.636 3.739 1.00 87.88 266 ARG A C 1
ATOM 2171 O O . ARG A 1 266 ? 8.255 6.823 2.679 1.00 87.88 266 ARG A O 1
ATOM 2178 N N . MET A 1 267 ? 8.292 5.960 4.740 1.00 89.62 267 MET A N 1
ATOM 2179 C CA . MET A 1 267 ? 6.951 5.374 4.645 1.00 89.62 267 MET A CA 1
ATOM 2180 C C . MET A 1 267 ? 5.859 6.432 4.437 1.00 89.62 267 MET A C 1
ATOM 2182 O O . MET A 1 267 ? 4.908 6.194 3.693 1.00 89.62 267 MET A O 1
ATOM 2186 N N . GLN A 1 268 ? 6.010 7.621 5.026 1.00 86.81 268 GLN A N 1
ATOM 2187 C CA . GLN A 1 268 ? 5.111 8.745 4.775 1.00 86.81 268 GLN A CA 1
ATOM 2188 C C . GLN A 1 268 ? 5.180 9.191 3.310 1.00 86.81 268 GLN A C 1
ATOM 2190 O O . GLN A 1 268 ? 4.139 9.388 2.686 1.00 86.81 268 GLN A O 1
ATOM 2195 N N . VAL A 1 269 ? 6.382 9.302 2.732 1.00 86.62 269 VAL A N 1
ATOM 2196 C CA . VAL A 1 269 ? 6.567 9.646 1.310 1.00 86.62 269 VAL A CA 1
ATOM 2197 C C . VAL A 1 269 ? 5.898 8.616 0.394 1.00 86.62 269 VAL A C 1
ATOM 2199 O O . VAL A 1 269 ? 5.223 9.012 -0.558 1.00 86.62 269 VAL A O 1
ATOM 2202 N N . LEU A 1 270 ? 6.016 7.317 0.692 1.00 89.56 270 LEU A N 1
ATOM 2203 C CA . LEU A 1 270 ? 5.285 6.265 -0.032 1.00 89.56 270 LEU A CA 1
ATOM 2204 C C . LEU A 1 270 ? 3.770 6.473 0.057 1.00 89.56 270 LEU A C 1
ATOM 2206 O O . LEU A 1 270 ? 3.099 6.522 -0.975 1.00 89.56 270 LEU A O 1
ATOM 2210 N N . GLY A 1 271 ? 3.247 6.661 1.272 1.00 90.38 271 GLY A N 1
ATOM 2211 C CA . GLY A 1 271 ? 1.827 6.926 1.500 1.00 90.38 271 GLY A CA 1
ATOM 2212 C C . GLY A 1 271 ? 1.329 8.123 0.692 1.00 90.38 271 GLY A C 1
ATOM 2213 O O . GLY A 1 271 ? 0.298 8.044 0.038 1.00 90.38 271 GLY A O 1
ATOM 2214 N N . LEU A 1 272 ? 2.089 9.216 0.645 1.00 86.94 272 LEU A N 1
ATOM 2215 C CA . LEU A 1 272 ? 1.722 10.431 -0.088 1.00 86.94 272 LEU A CA 1
ATOM 2216 C C . LEU A 1 272 ? 1.748 10.265 -1.611 1.00 86.94 272 LEU A C 1
ATOM 2218 O O . LEU A 1 272 ? 0.929 10.870 -2.306 1.00 86.94 272 LEU A O 1
ATOM 2222 N N . LYS A 1 273 ? 2.676 9.461 -2.144 1.00 87.31 273 LYS A N 1
ATOM 2223 C CA . LYS A 1 273 ? 2.792 9.229 -3.592 1.00 87.31 273 LYS A CA 1
ATOM 2224 C C . LYS A 1 273 ? 1.598 8.461 -4.159 1.00 87.31 273 LYS A C 1
ATOM 2226 O O . LYS A 1 273 ? 1.217 8.728 -5.298 1.00 87.31 273 LYS A O 1
ATOM 2231 N N . PHE A 1 274 ? 0.995 7.575 -3.367 1.00 89.75 274 PHE A N 1
ATOM 2232 C CA . PHE A 1 274 ? -0.129 6.736 -3.792 1.00 89.75 274 PHE A CA 1
ATOM 2233 C C . PHE A 1 274 ? -1.484 7.154 -3.207 1.00 89.75 274 PHE A C 1
ATOM 2235 O O . PHE A 1 274 ? -2.488 7.076 -3.907 1.00 89.75 274 PHE A O 1
ATOM 2242 N N . GLY A 1 275 ? -1.520 7.641 -1.965 1.00 88.00 275 GLY A N 1
ATOM 2243 C CA . GLY A 1 275 ? -2.725 7.866 -1.157 1.00 88.00 275 GLY A CA 1
ATOM 2244 C C . GLY A 1 275 ? -3.860 8.548 -1.900 1.00 88.00 275 GLY A C 1
ATOM 2245 O O . GLY A 1 275 ? -4.882 7.928 -2.163 1.00 88.00 275 GLY A O 1
ATOM 2246 N N . ARG A 1 276 ? -3.654 9.799 -2.320 1.00 85.31 276 ARG A N 1
ATOM 2247 C CA . ARG A 1 276 ? -4.698 10.608 -2.980 1.00 85.31 276 ARG A CA 1
ATOM 2248 C C . ARG A 1 276 ? -5.170 10.090 -4.348 1.00 85.31 276 ARG A C 1
ATOM 2250 O O . ARG A 1 276 ? -6.075 10.680 -4.918 1.00 85.31 276 ARG A O 1
ATOM 2257 N N . PHE A 1 277 ? -4.494 9.092 -4.917 1.00 88.75 277 PHE A N 1
ATOM 2258 C CA . PHE A 1 277 ? -4.801 8.527 -6.239 1.00 88.75 277 PHE A CA 1
ATOM 2259 C C . PHE A 1 277 ? -5.367 7.113 -6.157 1.00 88.75 277 PHE A C 1
ATOM 2261 O O . PHE A 1 277 ? -6.016 6.643 -7.091 1.00 88.75 277 PHE A O 1
ATOM 2268 N N . LEU A 1 278 ? -5.076 6.423 -5.055 1.00 90.25 278 LEU A N 1
ATOM 2269 C CA . LEU A 1 278 ? -5.576 5.090 -4.789 1.00 90.25 278 LEU A CA 1
ATOM 2270 C C . LEU A 1 278 ? -6.837 5.112 -3.948 1.00 90.25 278 LEU A C 1
ATOM 2272 O O . LEU A 1 278 ? -7.659 4.238 -4.171 1.00 90.25 278 LEU A O 1
ATOM 2276 N N . VAL A 1 279 ? -7.001 6.060 -3.021 1.00 89.69 279 VAL A N 1
ATOM 2277 C CA . VAL A 1 279 ? -8.156 6.100 -2.116 1.00 89.69 279 VAL A CA 1
ATOM 2278 C C . VAL A 1 279 ? -8.794 7.482 -2.057 1.00 89.69 279 VAL A C 1
ATOM 2280 O O . VAL A 1 279 ? -8.120 8.509 -2.136 1.00 89.69 279 VAL A O 1
ATOM 2283 N N . THR A 1 280 ? -10.112 7.495 -1.893 1.00 88.56 280 THR A N 1
ATOM 2284 C CA . THR A 1 280 ? -10.929 8.682 -1.640 1.00 88.56 280 THR A CA 1
ATOM 2285 C C . THR A 1 280 ? -11.705 8.477 -0.347 1.00 88.56 280 THR A C 1
ATOM 2287 O O . THR A 1 280 ? -12.228 7.397 -0.085 1.00 88.56 280 THR A O 1
ATOM 2290 N N . LEU A 1 281 ? -11.757 9.515 0.480 1.00 87.44 281 LEU A N 1
ATOM 2291 C CA . LEU A 1 281 ? -12.413 9.475 1.784 1.00 87.44 281 LEU A CA 1
ATOM 2292 C C . LEU A 1 281 ? -13.921 9.680 1.641 1.00 87.44 281 LEU A C 1
ATOM 2294 O O . LEU A 1 281 ? -14.387 10.303 0.684 1.00 87.44 281 LEU A O 1
ATOM 2298 N N . ASP A 1 282 ? -14.679 9.244 2.643 1.00 87.06 282 ASP A N 1
ATOM 2299 C CA . ASP A 1 282 ? -16.061 9.684 2.787 1.00 87.06 282 ASP A CA 1
ATOM 2300 C C . ASP A 1 282 ? -16.106 11.133 3.304 1.00 87.06 282 ASP A C 1
ATOM 2302 O O . ASP A 1 282 ? -15.964 11.406 4.500 1.00 87.06 282 ASP A O 1
ATOM 2306 N N . GLU A 1 283 ? -16.304 12.086 2.390 1.00 83.81 283 GLU A N 1
ATOM 2307 C CA . GLU A 1 283 ? -16.415 13.505 2.738 1.00 83.81 283 GLU A CA 1
ATOM 2308 C C . GLU A 1 283 ? -17.562 13.795 3.710 1.00 83.81 283 GLU A C 1
ATOM 2310 O O . GLU A 1 283 ? -17.435 14.702 4.533 1.00 83.81 283 GLU A O 1
ATOM 2315 N N . GLY A 1 284 ? -18.665 13.039 3.645 1.00 85.94 284 GLY A N 1
ATOM 2316 C CA . GLY A 1 284 ? -19.801 13.211 4.549 1.00 85.94 284 GLY A CA 1
ATOM 2317 C C . GLY A 1 284 ? -19.403 12.910 5.990 1.00 85.94 284 GLY A C 1
ATOM 2318 O O . GLY A 1 284 ? -19.676 13.703 6.891 1.00 85.94 284 GLY A O 1
ATOM 2319 N N . CYS A 1 285 ? -18.662 11.820 6.191 1.00 85.94 285 CYS A N 1
ATOM 2320 C CA . CYS A 1 285 ? -18.083 11.463 7.484 1.00 85.94 285 CYS A CA 1
ATOM 2321 C C . CYS A 1 285 ? -17.172 12.580 8.032 1.00 85.94 285 CYS A C 1
ATOM 2323 O O . CYS A 1 285 ? -17.338 13.024 9.173 1.00 85.94 285 CYS A O 1
ATOM 2325 N N . LEU A 1 286 ? -16.254 13.102 7.210 1.00 84.94 286 LEU A N 1
ATOM 2326 C CA . LEU A 1 286 ? -15.342 14.172 7.629 1.00 84.94 286 LEU A CA 1
ATOM 2327 C C . LEU A 1 286 ? -16.070 15.477 7.964 1.00 84.94 286 LEU A C 1
ATOM 2329 O O . LEU A 1 286 ? -15.775 16.097 8.990 1.00 84.94 286 LEU A O 1
ATOM 2333 N N . LYS A 1 287 ? -17.028 15.885 7.123 1.00 86.69 287 LYS A N 1
ATOM 2334 C CA . LYS A 1 287 ? -17.835 17.095 7.331 1.00 86.69 287 LYS A CA 1
ATOM 2335 C C . LYS A 1 287 ? -18.651 17.001 8.614 1.00 86.69 287 LYS A C 1
ATOM 2337 O O . LYS A 1 287 ? -18.666 17.956 9.387 1.00 86.69 287 LYS A O 1
ATOM 2342 N N . ASN A 1 288 ? -19.260 15.846 8.883 1.00 86.50 288 ASN A N 1
ATOM 2343 C CA . ASN A 1 288 ? -20.025 15.622 10.109 1.00 86.50 288 ASN A CA 1
ATOM 2344 C C . ASN A 1 288 ? -19.148 15.733 11.364 1.00 86.50 288 ASN A C 1
ATOM 2346 O O . ASN A 1 288 ? -19.585 16.287 12.372 1.00 86.50 288 ASN A O 1
ATOM 2350 N N . LYS A 1 289 ? -17.904 15.239 11.303 1.00 84.25 289 LYS A N 1
ATOM 2351 C CA . LYS A 1 289 ? -17.010 15.179 12.465 1.00 84.25 289 LYS A CA 1
ATOM 2352 C C . LYS A 1 289 ? -16.292 16.492 12.764 1.00 84.25 289 LYS A C 1
ATOM 2354 O O . LYS A 1 289 ? -16.222 16.893 13.922 1.00 84.25 289 LYS A O 1
ATOM 2359 N N . PHE A 1 290 ? -15.748 17.153 11.745 1.00 83.56 290 PHE A N 1
ATOM 2360 C CA . PHE A 1 290 ? -14.891 18.328 11.936 1.00 83.56 290 PHE A CA 1
ATOM 2361 C C . PHE A 1 290 ? -15.561 19.647 11.561 1.00 83.56 290 PHE A C 1
ATOM 2363 O O . PHE A 1 290 ? -15.016 20.703 11.894 1.00 83.56 290 PHE A O 1
ATOM 2370 N N . LYS A 1 291 ? -16.715 19.606 10.872 1.00 80.75 291 LYS A N 1
ATOM 2371 C CA . LYS A 1 291 ? -17.284 20.752 10.134 1.00 80.75 291 LYS A CA 1
ATOM 2372 C C . LYS A 1 291 ? -16.241 21.296 9.138 1.00 80.75 291 LYS A C 1
ATOM 2374 O O . LYS A 1 291 ? -15.120 20.808 9.114 1.00 80.75 291 LYS A O 1
ATOM 2379 N N . GLU A 1 292 ? -16.557 22.244 8.261 1.00 79.81 292 GLU A N 1
ATOM 2380 C CA . GLU A 1 292 ? -15.582 22.773 7.276 1.00 79.81 292 GLU A CA 1
ATOM 2381 C C . GLU A 1 292 ? -14.502 23.663 7.942 1.00 79.81 292 GLU A C 1
ATOM 2383 O O . GLU A 1 292 ? -14.395 24.859 7.691 1.00 79.81 292 GLU A O 1
ATOM 2388 N N . SER A 1 293 ? -13.728 23.073 8.853 1.00 81.75 293 SER A N 1
ATOM 2389 C CA . SER A 1 293 ? -12.675 23.669 9.671 1.00 81.75 293 SER A CA 1
ATOM 2390 C C . SER A 1 293 ? -11.284 23.347 9.120 1.00 81.75 293 SER A C 1
ATOM 2392 O O . SER A 1 293 ? -11.123 22.521 8.221 1.00 81.75 293 SER A O 1
ATOM 2394 N N . GLU A 1 294 ? -10.240 23.943 9.697 1.00 80.00 294 GLU A N 1
ATOM 2395 C CA . GLU A 1 294 ? -8.849 23.606 9.358 1.00 80.00 294 GLU A CA 1
ATOM 2396 C C . GLU A 1 294 ? -8.552 22.108 9.524 1.00 80.00 294 GLU A C 1
ATOM 2398 O O . GLU A 1 294 ? -7.848 21.517 8.703 1.00 80.00 294 GLU A O 1
ATOM 2403 N N . SER A 1 295 ? -9.141 21.466 10.538 1.00 79.69 295 SER A N 1
ATOM 2404 C CA . SER A 1 295 ? -9.012 20.024 10.752 1.00 79.69 295 SER A CA 1
ATOM 2405 C C . SER A 1 295 ? -9.621 19.219 9.604 1.00 79.69 295 SER A C 1
ATOM 2407 O O . SER A 1 295 ? -9.010 18.244 9.173 1.00 79.69 295 SER A O 1
ATOM 2409 N N . PHE A 1 296 ? -10.770 19.633 9.057 1.00 85.00 296 PHE A N 1
ATOM 2410 C CA . PHE A 1 296 ? -11.357 18.980 7.883 1.00 85.00 296 PHE A CA 1
ATOM 2411 C C . PHE A 1 296 ? -10.384 18.980 6.702 1.00 85.00 296 PHE A C 1
ATOM 2413 O O . PHE A 1 296 ? -10.068 17.912 6.179 1.00 85.00 296 PHE A O 1
ATOM 2420 N N . TYR A 1 297 ? -9.843 20.147 6.338 1.00 81.94 297 TYR A N 1
ATOM 2421 C CA . TYR A 1 297 ? -8.896 20.256 5.224 1.00 81.94 297 TYR A CA 1
ATOM 2422 C C . TYR A 1 297 ? -7.601 19.486 5.495 1.00 81.94 297 TYR A C 1
ATOM 2424 O O . TYR A 1 297 ? -7.064 18.837 4.597 1.00 81.94 297 TYR A O 1
ATOM 2432 N N . HIS A 1 298 ? -7.112 19.502 6.739 1.00 83.25 298 HIS A N 1
ATOM 2433 C CA . HIS A 1 298 ? -5.956 18.707 7.133 1.00 83.25 298 HIS A CA 1
ATOM 2434 C C . HIS A 1 298 ? -6.188 17.216 6.852 1.00 83.25 298 HIS A C 1
ATOM 2436 O O . HIS A 1 298 ? -5.432 16.620 6.083 1.00 83.25 298 HIS A O 1
ATOM 2442 N N . TYR A 1 299 ? -7.248 16.624 7.413 1.00 82.81 299 TYR A N 1
ATOM 2443 C CA . TYR A 1 299 ? -7.532 15.197 7.242 1.00 82.81 299 TYR A CA 1
ATOM 2444 C C . TYR A 1 299 ? -7.890 14.837 5.801 1.00 82.81 299 TYR A C 1
ATOM 2446 O O . TYR A 1 299 ? -7.459 13.790 5.324 1.00 82.81 299 TYR A O 1
ATOM 2454 N N . GLN A 1 300 ? -8.596 15.705 5.074 1.00 84.81 300 GLN A N 1
ATOM 2455 C CA . GLN A 1 300 ? -8.899 15.482 3.660 1.00 84.81 300 GLN A CA 1
ATOM 2456 C C . GLN A 1 300 ? -7.620 15.271 2.830 1.00 84.81 300 GLN A C 1
ATOM 2458 O O . GLN A 1 300 ? -7.605 14.467 1.897 1.00 84.81 300 GLN A O 1
ATOM 2463 N N . HIS A 1 301 ? -6.526 15.952 3.186 1.00 81.94 301 HIS A N 1
ATOM 2464 C CA . HIS A 1 301 ? -5.254 15.859 2.472 1.00 81.94 301 HIS A CA 1
ATOM 2465 C C . HIS A 1 301 ? -4.284 14.805 3.023 1.00 81.94 301 HIS A C 1
ATOM 2467 O O . HIS A 1 301 ? -3.516 14.235 2.244 1.00 81.94 301 HIS A O 1
ATOM 2473 N N . THR A 1 302 ? -4.273 14.549 4.333 1.00 83.44 302 THR A N 1
ATOM 2474 C CA . THR A 1 302 ? -3.278 13.664 4.970 1.00 83.44 302 THR A CA 1
ATOM 2475 C C . THR A 1 302 ? -3.776 12.239 5.173 1.00 83.44 302 THR A C 1
ATOM 2477 O O . THR A 1 302 ? -2.994 11.294 5.038 1.00 83.44 302 THR A O 1
ATOM 2480 N N . LEU A 1 303 ? -5.074 12.052 5.423 1.00 87.00 303 LEU A N 1
ATOM 2481 C CA . LEU A 1 303 ? -5.643 10.747 5.749 1.00 87.00 303 LEU A CA 1
ATOM 2482 C C . LEU A 1 303 ? -5.462 9.695 4.639 1.00 87.00 303 LEU A C 1
ATOM 2484 O O . LEU A 1 303 ? -5.084 8.576 4.980 1.00 87.00 303 LEU A O 1
ATOM 2488 N N . PRO A 1 304 ? -5.596 10.004 3.330 1.00 89.25 304 PRO A N 1
ATOM 2489 C CA . PRO A 1 304 ? -5.371 9.019 2.268 1.00 89.25 304 PRO A CA 1
ATOM 2490 C C . PRO A 1 304 ? -3.957 8.431 2.306 1.00 89.25 304 PRO A C 1
ATOM 2492 O O . PRO A 1 304 ? -3.750 7.240 2.073 1.00 89.25 304 PRO A O 1
ATOM 2495 N N . ALA A 1 305 ? -2.965 9.265 2.628 1.00 88.19 305 ALA A N 1
ATOM 2496 C CA . ALA A 1 305 ? -1.582 8.829 2.752 1.00 88.19 305 ALA A CA 1
ATOM 2497 C C . ALA A 1 305 ? -1.379 7.933 3.976 1.00 88.19 305 ALA A C 1
ATOM 2499 O O . ALA A 1 305 ? -0.715 6.902 3.871 1.00 88.19 305 ALA A O 1
ATOM 2500 N N . ASN A 1 306 ? -1.985 8.297 5.108 1.00 86.69 306 ASN A N 1
ATOM 2501 C CA . ASN A 1 306 ? -1.915 7.517 6.343 1.00 86.69 306 ASN A CA 1
ATOM 2502 C C . ASN A 1 306 ? -2.597 6.154 6.192 1.00 86.69 306 ASN A C 1
ATOM 2504 O O . ASN A 1 306 ? -2.093 5.161 6.713 1.00 86.69 306 ASN A O 1
ATOM 2508 N N . VAL A 1 307 ? -3.689 6.088 5.426 1.00 89.25 307 VAL A N 1
ATOM 2509 C CA . VAL A 1 307 ? -4.382 4.841 5.082 1.00 89.25 307 VAL A CA 1
ATOM 2510 C C . VAL A 1 307 ? -3.462 3.920 4.298 1.00 89.25 307 VAL A C 1
ATOM 2512 O O . VAL A 1 307 ? -3.180 2.815 4.752 1.00 89.25 307 VAL A O 1
ATOM 2515 N N . ILE A 1 308 ? -2.921 4.384 3.166 1.00 90.94 308 ILE A N 1
ATOM 2516 C CA . ILE A 1 308 ? -2.013 3.562 2.356 1.00 90.94 308 ILE A CA 1
ATOM 2517 C C . ILE A 1 308 ? -0.788 3.139 3.164 1.00 90.94 308 ILE A C 1
ATOM 2519 O O . ILE A 1 308 ? -0.440 1.962 3.169 1.00 90.94 308 ILE A O 1
ATOM 2523 N N . LYS A 1 309 ? -0.163 4.066 3.895 1.00 90.38 309 LYS A N 1
ATOM 2524 C CA . LYS A 1 309 ? 0.972 3.766 4.775 1.00 90.38 309 LYS A CA 1
ATOM 2525 C C . LYS A 1 309 ? 0.626 2.658 5.771 1.00 90.38 309 LYS A C 1
ATOM 2527 O O . LYS A 1 309 ? 1.367 1.688 5.872 1.00 90.38 309 LYS A O 1
ATOM 2532 N N . SER A 1 310 ? -0.506 2.778 6.458 1.00 88.88 310 SER A N 1
ATOM 2533 C CA . SER A 1 310 ? -0.984 1.800 7.437 1.00 88.88 310 SER A CA 1
ATOM 2534 C C . SER A 1 310 ? -1.202 0.425 6.813 1.00 88.88 310 SER A C 1
ATOM 2536 O O . SER A 1 310 ? -0.674 -0.558 7.321 1.00 88.88 310 SER A O 1
ATOM 2538 N N . LEU A 1 311 ? -1.883 0.351 5.665 1.00 89.56 311 LEU A N 1
ATOM 2539 C CA . LEU A 1 311 ? -2.103 -0.908 4.945 1.00 89.56 311 LEU A CA 1
ATOM 2540 C C . LEU A 1 311 ? -0.790 -1.577 4.509 1.00 89.56 311 LEU A C 1
ATOM 2542 O O . LEU A 1 311 ? -0.680 -2.802 4.542 1.00 89.56 311 LEU A O 1
ATOM 2546 N N . LEU A 1 312 ? 0.220 -0.789 4.128 1.00 91.19 312 LEU A N 1
ATOM 2547 C CA . LEU A 1 312 ? 1.550 -1.307 3.802 1.00 91.19 312 LEU A CA 1
ATOM 2548 C C . LEU A 1 312 ? 2.280 -1.841 5.043 1.00 91.19 312 LEU A C 1
ATOM 2550 O O . LEU A 1 312 ? 2.948 -2.869 4.951 1.00 91.19 312 LEU A O 1
ATOM 2554 N N . LEU A 1 313 ? 2.138 -1.179 6.197 1.00 88.88 313 LEU A N 1
ATOM 2555 C CA . LEU A 1 313 ? 2.759 -1.596 7.459 1.00 88.88 313 LEU A CA 1
ATOM 2556 C C . LEU A 1 313 ? 2.124 -2.860 8.058 1.00 88.88 313 LEU A C 1
ATOM 2558 O O . LEU A 1 313 ? 2.832 -3.614 8.717 1.00 88.88 313 LEU A O 1
ATOM 2562 N N . LEU A 1 314 ? 0.838 -3.134 7.803 1.00 86.25 314 LEU A N 1
ATOM 2563 C CA . LEU A 1 314 ? 0.175 -4.378 8.234 1.00 86.25 314 LEU A CA 1
ATOM 2564 C C . LEU A 1 314 ? 0.814 -5.641 7.641 1.00 86.25 314 LEU A C 1
ATOM 2566 O O . LEU A 1 314 ? 0.590 -6.735 8.152 1.00 86.25 314 LEU A O 1
ATOM 2570 N N . ASN A 1 315 ? 1.541 -5.504 6.526 1.00 82.38 315 ASN A N 1
ATOM 2571 C CA . ASN A 1 315 ? 2.249 -6.590 5.853 1.00 82.38 315 ASN A CA 1
ATOM 2572 C C . ASN A 1 315 ? 1.403 -7.869 5.649 1.00 82.38 315 ASN A C 1
ATOM 2574 O O . ASN A 1 315 ? 1.881 -8.991 5.814 1.00 82.38 315 ASN A O 1
ATOM 2578 N N . THR A 1 316 ? 0.124 -7.691 5.301 1.00 81.19 316 THR A N 1
ATOM 2579 C CA . THR A 1 316 ? -0.858 -8.776 5.139 1.00 81.19 316 THR A C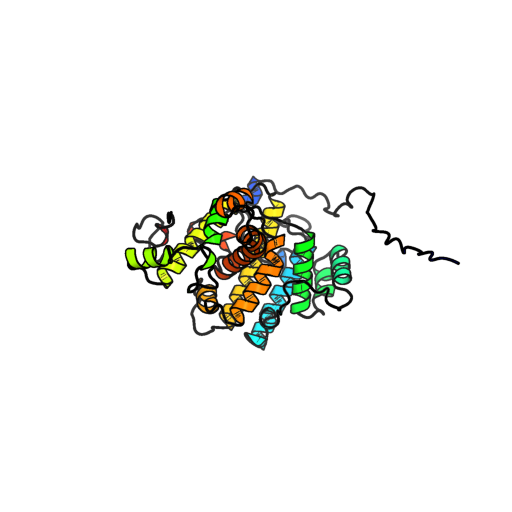A 1
ATOM 2580 C C . THR A 1 316 ? -1.349 -8.827 3.688 1.00 81.19 316 THR A C 1
ATOM 2582 O O . THR A 1 316 ? -2.456 -8.383 3.391 1.00 81.19 316 THR A O 1
ATOM 2585 N N . PRO A 1 317 ? -0.527 -9.295 2.728 1.00 79.88 317 PRO A N 1
ATOM 2586 C CA . PRO A 1 317 ? -0.897 -9.297 1.312 1.00 79.88 317 PRO A CA 1
ATOM 2587 C C . PRO A 1 317 ? -2.127 -10.169 1.002 1.00 79.88 317 PRO A C 1
ATOM 2589 O O . PRO A 1 317 ? -2.797 -9.949 -0.005 1.00 79.88 317 PRO A O 1
ATOM 2592 N N . GLU A 1 318 ? -2.450 -11.137 1.862 1.00 79.00 318 GLU A N 1
ATOM 2593 C CA . GLU A 1 318 ? -3.597 -12.035 1.721 1.00 79.00 318 GLU A CA 1
ATOM 2594 C C . GLU A 1 318 ? -4.939 -11.294 1.758 1.00 79.00 318 GLU A C 1
ATOM 2596 O O . GLU A 1 318 ? -5.881 -11.733 1.102 1.00 79.00 318 GLU A O 1
ATOM 2601 N N . MET A 1 319 ? -5.025 -10.142 2.437 1.00 79.00 319 MET A N 1
ATOM 2602 C CA . MET A 1 319 ? -6.254 -9.334 2.475 1.00 79.00 319 MET A CA 1
ATOM 2603 C C . MET A 1 319 ? -6.595 -8.696 1.120 1.00 79.00 319 MET A C 1
ATOM 2605 O O . MET A 1 319 ? -7.714 -8.241 0.909 1.00 79.00 319 MET A O 1
ATOM 2609 N N . PHE A 1 320 ? -5.644 -8.676 0.180 1.00 81.50 320 PHE A N 1
ATOM 2610 C CA . PHE A 1 320 ? -5.854 -8.188 -1.183 1.00 81.50 320 PHE A CA 1
ATOM 2611 C C . PHE A 1 320 ? -6.206 -9.309 -2.170 1.00 81.50 320 PHE A C 1
ATOM 2613 O O . PHE A 1 320 ? -6.259 -9.064 -3.377 1.00 81.50 320 PHE A O 1
ATOM 2620 N N . LYS A 1 321 ? -6.461 -10.540 -1.700 1.00 74.88 321 LYS A N 1
ATOM 2621 C CA . LYS A 1 321 ? -7.043 -11.587 -2.551 1.00 74.88 321 LYS A CA 1
ATOM 2622 C C . LYS A 1 321 ? -8.402 -11.140 -3.088 1.00 74.88 321 LYS A C 1
ATOM 2624 O O . LYS A 1 321 ? -9.112 -10.445 -2.376 1.00 74.88 321 LYS A O 1
ATOM 2629 N N . PRO A 1 322 ? -8.778 -11.536 -4.309 1.00 69.94 322 PRO A N 1
ATOM 2630 C CA . PRO A 1 322 ? -10.109 -11.370 -4.896 1.00 69.94 322 PRO A CA 1
ATOM 2631 C C . PRO A 1 322 ? -11.273 -11.810 -3.988 1.00 69.94 322 PRO A C 1
ATOM 2633 O O . PRO A 1 322 ? -12.201 -11.029 -3.794 1.00 69.94 322 PRO A O 1
ATOM 2636 N N . SER A 1 323 ? -11.163 -12.961 -3.323 1.00 71.38 323 SER A N 1
ATOM 2637 C CA . SER A 1 323 ? -12.033 -13.360 -2.204 1.00 71.38 323 SER A CA 1
ATOM 2638 C C . SER A 1 323 ? -11.161 -13.754 -1.001 1.00 71.38 323 SER A C 1
ATOM 2640 O O . SER A 1 323 ? -10.711 -14.901 -0.910 1.00 71.38 323 SER A O 1
ATOM 2642 N N . PRO A 1 324 ? -10.800 -12.799 -0.124 1.00 74.06 324 PRO A N 1
ATOM 2643 C CA . PRO A 1 324 ? -9.945 -13.074 1.019 1.00 74.06 324 PRO A CA 1
ATOM 2644 C C . PRO A 1 324 ? -10.752 -13.813 2.088 1.00 74.06 324 PRO A C 1
ATOM 2646 O O . PRO A 1 324 ? -11.735 -13.297 2.614 1.00 74.06 324 PRO A O 1
ATOM 2649 N N . LYS A 1 325 ? -10.332 -15.023 2.466 1.00 77.94 325 LYS A N 1
ATOM 2650 C CA . LYS A 1 325 ? -10.958 -15.704 3.607 1.00 77.94 325 LYS A CA 1
ATOM 2651 C C . LYS A 1 325 ? -10.425 -15.096 4.894 1.00 77.94 325 LYS A C 1
ATOM 2653 O O . LYS A 1 325 ? -9.214 -14.977 5.058 1.00 77.94 325 LYS A O 1
ATOM 2658 N N . THR A 1 326 ? -11.307 -14.798 5.843 1.00 77.50 326 THR A N 1
ATOM 2659 C CA . THR A 1 326 ? -10.942 -14.215 7.144 1.00 77.50 326 THR A CA 1
ATOM 2660 C C . THR A 1 326 ? -9.813 -14.966 7.854 1.00 77.50 326 THR A C 1
ATOM 2662 O O . THR A 1 326 ? -8.908 -14.339 8.397 1.00 77.50 326 THR A O 1
ATOM 2665 N N . ALA A 1 327 ? -9.803 -16.299 7.771 1.00 75.06 327 ALA A N 1
ATOM 2666 C CA . ALA A 1 327 ? -8.752 -17.164 8.318 1.00 75.06 327 ALA A CA 1
ATOM 2667 C C . ALA A 1 327 ? -7.340 -16.918 7.749 1.00 75.06 327 ALA A C 1
ATOM 2669 O O . ALA A 1 327 ? -6.357 -17.331 8.351 1.00 75.06 327 ALA A O 1
ATOM 2670 N N . GLU A 1 328 ? -7.217 -16.287 6.581 1.00 73.62 328 GLU A N 1
ATOM 2671 C CA . GLU A 1 328 ? -5.936 -16.108 5.886 1.00 73.62 328 GLU A CA 1
ATOM 2672 C C . GLU A 1 328 ? -5.232 -14.798 6.267 1.00 73.62 328 GLU A C 1
ATOM 2674 O O . GLU A 1 328 ? -4.003 -14.696 6.168 1.00 73.62 328 GLU A O 1
ATOM 2679 N N . TYR A 1 329 ? -5.999 -13.795 6.703 1.00 76.56 329 TYR A N 1
ATOM 2680 C CA . TYR A 1 329 ? -5.488 -12.458 7.015 1.00 76.56 329 TYR A CA 1
ATOM 2681 C C . TYR A 1 329 ? -5.665 -12.049 8.483 1.00 76.56 329 TYR A C 1
ATOM 2683 O O . TYR A 1 329 ? -4.948 -11.161 8.940 1.00 76.56 329 TYR A O 1
ATOM 2691 N N . ILE A 1 330 ? -6.560 -12.693 9.240 1.00 80.56 330 ILE A N 1
ATOM 2692 C CA . ILE A 1 330 ? -6.711 -12.451 10.680 1.00 80.56 330 ILE A CA 1
ATOM 2693 C C . ILE A 1 330 ? -5.702 -13.270 11.474 1.00 80.56 330 ILE A C 1
ATOM 2695 O O . ILE A 1 330 ? -5.477 -14.450 11.212 1.00 80.56 330 ILE A O 1
ATOM 2699 N N . PHE A 1 331 ? -5.109 -12.631 12.476 1.00 76.62 331 PHE A N 1
ATOM 2700 C CA . PHE A 1 331 ? -4.194 -13.279 13.397 1.00 76.62 331 PHE A CA 1
ATOM 2701 C C . PHE A 1 331 ? -4.920 -13.907 14.590 1.00 76.62 331 PHE A C 1
ATOM 2703 O O . PHE A 1 331 ? -5.881 -13.338 15.120 1.00 76.62 331 PHE A O 1
ATOM 2710 N N . HIS A 1 332 ? -4.397 -15.052 15.026 1.00 76.31 332 HIS A N 1
ATOM 2711 C CA . HIS A 1 332 ? -4.821 -15.789 16.208 1.00 76.31 332 HIS A CA 1
ATOM 2712 C C . HIS A 1 332 ? -3.618 -15.956 17.142 1.00 76.31 332 HIS A C 1
ATOM 2714 O O . HIS A 1 332 ? -2.572 -16.435 16.714 1.00 76.31 332 HIS A O 1
ATOM 2720 N N . ASP A 1 333 ? -3.771 -15.588 18.410 1.00 70.25 333 ASP A N 1
ATOM 2721 C CA . ASP A 1 333 ? -2.764 -15.754 19.470 1.00 70.25 333 ASP A CA 1
ATOM 2722 C C . ASP A 1 333 ? -2.982 -17.036 20.298 1.00 70.25 333 ASP A C 1
ATOM 2724 O O . ASP A 1 333 ? -2.169 -17.380 21.154 1.00 70.25 333 ASP A O 1
ATOM 2728 N N . LYS A 1 334 ? -4.083 -17.756 20.046 1.00 74.69 334 LYS A N 1
ATOM 2729 C CA . LYS A 1 334 ? -4.418 -19.037 20.677 1.00 74.69 334 LYS A CA 1
ATOM 2730 C C . LYS A 1 334 ? -4.394 -20.154 19.641 1.00 74.69 334 LYS A C 1
ATOM 2732 O O . LYS A 1 334 ? -5.101 -20.088 18.631 1.00 74.69 334 LYS A O 1
ATOM 2737 N N . GLU A 1 335 ? -3.615 -21.199 19.911 1.00 70.19 335 GLU A N 1
ATOM 2738 C CA . GLU A 1 335 ? -3.602 -22.406 19.084 1.00 70.19 335 GLU A CA 1
ATOM 2739 C C . GLU A 1 335 ? -5.001 -23.032 19.007 1.00 70.19 335 GLU A C 1
ATOM 2741 O O . GLU A 1 335 ? -5.747 -23.051 19.987 1.00 70.19 335 GLU A O 1
ATOM 2746 N N . GLY A 1 336 ? -5.380 -23.513 17.820 1.00 65.75 336 GLY A N 1
ATOM 2747 C CA . GLY A 1 336 ? -6.677 -24.158 17.601 1.00 65.75 336 GLY A CA 1
ATOM 2748 C C . GLY A 1 336 ? -7.894 -23.238 17.747 1.00 65.75 336 GLY A C 1
ATOM 2749 O O . GLY A 1 336 ? -9.006 -23.743 17.839 1.00 65.75 336 GLY A O 1
ATOM 2750 N N . CYS A 1 337 ? -7.716 -21.908 17.764 1.00 75.75 337 CYS A N 1
ATOM 2751 C CA . CYS A 1 337 ? -8.811 -20.965 17.992 1.00 75.75 337 CYS A CA 1
ATOM 2752 C C . CYS A 1 337 ? -10.007 -21.174 17.052 1.00 75.75 337 CYS A C 1
ATOM 2754 O O . CYS A 1 337 ? -11.129 -21.055 17.527 1.00 75.75 337 CYS A O 1
ATOM 2756 N N . ASN A 1 338 ? -9.782 -21.428 15.754 1.00 69.88 338 ASN A N 1
ATOM 2757 C CA . ASN A 1 338 ? -10.823 -21.629 14.729 1.00 69.88 338 ASN A CA 1
ATOM 2758 C C . ASN A 1 338 ? -11.980 -20.606 14.752 1.00 69.88 338 ASN A C 1
ATOM 2760 O O . ASN A 1 338 ? -13.073 -20.906 14.293 1.00 69.88 338 ASN A O 1
ATOM 2764 N N . PHE A 1 339 ? -11.747 -19.388 15.256 1.00 72.69 339 PHE A N 1
ATOM 2765 C CA . PHE A 1 339 ? -12.787 -18.382 15.518 1.00 72.69 339 PHE A CA 1
ATOM 2766 C C . PHE A 1 339 ? -13.839 -18.772 16.574 1.00 72.69 339 PHE A C 1
ATOM 2768 O O . PHE A 1 339 ? -14.905 -18.165 16.628 1.00 72.69 339 PHE A O 1
ATOM 2775 N N . GLU A 1 340 ? -13.517 -19.689 17.476 1.00 74.38 340 GLU A N 1
ATOM 2776 C CA . GLU A 1 340 ? -14.395 -20.133 18.564 1.00 74.38 340 GLU A CA 1
ATOM 2777 C C . GLU A 1 340 ? -13.858 -19.745 19.948 1.00 74.38 340 GLU A C 1
ATOM 2779 O O . GLU A 1 340 ? -14.640 -19.545 20.873 1.00 74.38 340 GLU A O 1
ATOM 2784 N N . ASN A 1 341 ? -12.535 -19.597 20.108 1.00 71.31 341 ASN A N 1
ATOM 2785 C CA . ASN A 1 341 ? -11.951 -19.260 21.411 1.00 71.31 341 ASN A CA 1
ATOM 2786 C C . ASN A 1 341 ? -12.199 -17.777 21.776 1.00 71.31 341 ASN A C 1
ATOM 2788 O O . ASN A 1 341 ? -11.571 -16.919 21.147 1.00 71.31 341 ASN A O 1
ATOM 2792 N N . PRO A 1 342 ? -13.028 -17.467 22.801 1.00 74.38 342 PRO A N 1
ATOM 2793 C CA . PRO A 1 342 ? -13.414 -16.102 23.188 1.00 74.38 342 PRO A CA 1
ATOM 2794 C C . PRO A 1 342 ? -12.251 -15.244 23.696 1.00 74.38 342 PRO A C 1
ATOM 2796 O O . PRO A 1 342 ? -12.339 -14.020 23.661 1.00 74.38 342 PRO A O 1
ATOM 2799 N N . GLU A 1 343 ? -11.168 -15.867 24.161 1.00 73.75 343 GLU A N 1
ATOM 2800 C CA . GLU A 1 343 ? -9.977 -15.176 24.666 1.00 73.75 343 GLU A CA 1
ATOM 2801 C C . GLU A 1 343 ? -8.972 -14.843 23.560 1.00 73.75 343 GLU A C 1
ATOM 2803 O O . GLU A 1 343 ? -7.992 -14.141 23.803 1.00 73.75 343 GLU A O 1
ATOM 2808 N N . CYS A 1 344 ? -9.189 -15.352 22.345 1.00 75.25 344 CYS A N 1
ATOM 2809 C CA . CYS A 1 344 ? -8.311 -15.085 21.219 1.00 75.25 344 CYS A CA 1
ATOM 2810 C C . CYS A 1 344 ? -8.488 -13.650 20.709 1.00 75.25 344 CYS A C 1
ATOM 2812 O O . CYS A 1 344 ? -9.604 -13.145 20.555 1.00 75.25 344 CYS A O 1
ATOM 2814 N N . VAL A 1 345 ? -7.385 -13.013 20.320 1.00 74.50 345 VAL A N 1
ATOM 2815 C CA . VAL A 1 345 ? -7.353 -11.674 19.705 1.00 74.50 345 VAL A CA 1
ATOM 2816 C C . VAL A 1 345 ? -8.239 -11.551 18.462 1.00 74.50 345 VAL A C 1
ATOM 2818 O O . VAL A 1 345 ? -8.668 -10.446 18.128 1.00 74.50 345 VAL A O 1
ATOM 2821 N N . CYS A 1 346 ? -8.572 -12.660 17.794 1.00 73.12 346 CYS A N 1
ATOM 2822 C CA . CYS A 1 346 ? -9.473 -12.668 16.642 1.00 73.12 346 CYS A CA 1
ATOM 2823 C C . CYS A 1 346 ? -10.952 -12.417 16.997 1.00 73.12 346 CYS A C 1
ATOM 2825 O O . CYS A 1 346 ? -11.723 -12.095 16.096 1.00 73.12 346 CYS A O 1
ATOM 2827 N N . GLN A 1 347 ? -11.362 -12.578 18.263 1.00 72.31 347 GLN A N 1
ATOM 2828 C CA . GLN A 1 347 ? -12.755 -12.395 18.712 1.00 72.31 347 GLN A CA 1
ATOM 2829 C C . GLN A 1 347 ? -13.089 -10.953 19.066 1.00 72.31 347 GLN A C 1
ATOM 2831 O O . GLN A 1 347 ? -14.246 -10.543 19.083 1.00 72.31 347 GLN A O 1
ATOM 2836 N N . HIS A 1 348 ? -12.070 -10.139 19.314 1.00 62.53 348 HIS A N 1
ATOM 2837 C CA . HIS A 1 348 ? -12.248 -8.770 19.780 1.00 62.53 348 HIS A CA 1
ATOM 2838 C C . HIS A 1 348 ? -12.272 -7.753 18.639 1.00 62.53 348 HIS A C 1
ATOM 2840 O O . HIS A 1 348 ? -11.875 -6.603 18.807 1.00 62.53 348 HIS A O 1
ATOM 2846 N N . LYS A 1 349 ? -12.780 -8.165 17.473 1.00 54.22 349 LYS A N 1
ATOM 2847 C CA . LYS A 1 349 ? -12.982 -7.290 16.311 1.00 54.22 349 LYS A CA 1
ATOM 2848 C C . LYS A 1 349 ? -14.048 -6.218 16.550 1.00 54.22 349 LYS A C 1
ATOM 2850 O O . LYS A 1 349 ? -14.129 -5.268 15.783 1.00 54.22 349 LYS A O 1
ATOM 2855 N N . ASN A 1 350 ? -14.854 -6.318 17.601 1.00 46.84 350 ASN A N 1
ATOM 2856 C CA . ASN A 1 350 ? -15.894 -5.340 17.931 1.00 46.84 350 ASN A CA 1
ATOM 2857 C C . ASN A 1 350 ? -15.386 -4.303 18.944 1.00 46.84 350 ASN A C 1
ATOM 2859 O O . ASN A 1 350 ? -15.976 -4.122 20.003 1.00 46.84 350 ASN A O 1
ATOM 2863 N N . MET A 1 351 ? -14.251 -3.660 18.650 1.00 51.09 351 MET A N 1
ATOM 2864 C CA . MET A 1 351 ? -13.889 -2.413 19.330 1.00 51.09 351 MET A CA 1
ATOM 2865 C C . MET A 1 351 ? -14.818 -1.321 18.782 1.00 51.09 351 MET A C 1
ATOM 2867 O O . MET A 1 351 ? -14.672 -0.947 17.616 1.00 51.09 351 MET A O 1
ATOM 2871 N N . GLU A 1 352 ? -15.813 -0.919 19.579 1.00 44.69 352 GLU A N 1
ATOM 2872 C CA . GLU A 1 352 ? -16.692 0.237 19.313 1.00 44.69 352 GLU A CA 1
ATOM 2873 C C . GLU A 1 352 ? -15.939 1.569 19.451 1.00 44.69 352 GLU A C 1
ATOM 2875 O O . GLU A 1 352 ? -15.120 1.699 20.393 1.00 44.69 352 GLU A O 1
#

Radius of gyration: 22.27 Å; chains: 1; bounding box: 44×85×61 Å

pLDDT: mean 72.44, std 18.95, range [28.47, 93.88]